Protein AF-A0A0S8D3C1-F1 (afdb_monomer_lite)

Foldseek 3Di:
DDDPPPDVADDAFEAQCPDPGQELCQLVRTPNSGHDAEAGEHEAALNYQEAHEYEAEHEYCYYYYDPNHNYHYHYDPNYHYHHQDAWEFQCQDPDQELPQLRRTVVSDRDAAQHHYEYADDQRAHADPDPHAHQEYEYDLRHAYEHHYPEAYHHAEEYYFQAHEYECVQHEYEYLEEYAQHQHGEYEQAQYEYEYQEEYAYNHYYNAHQYAYEHEHAQYEYYAEDEHQHYEYEAAAAGEYEYEFPYEYEHAAEYYDYYDVVRAYEYYYPDPLGAYEYEYNHYYHAERHEYDRYEDPYPAAHEYCNYHDPDNYYRHHNVPPPPPPPPDDDDDDDDDPPDDDDDDDDDDDDDD

pLDDT: mean 88.12, std 19.08, range [26.83, 98.94]

Radius of gyration: 26.43 Å; chains: 1; bounding box: 79×55×72 Å

Secondary structure (DSSP, 8-state):
-PPP--------EEB---SSSSBTT-GGGBTTSS---TTPEEEESTT----EEE-S-EEESEEEE-TT--S-EEE-TT--EEE---EEE---SSS-BTT-GGGBGGG----TT-EEEE-S----EEE------SEEEE-TT--SEEEE-S-EEESS-EEESSSEEE-TT--EEESS-EEE-TT-EEE-TT-EEEESS-EEESSEEE-TT-EEEE-SSSEEEES-EEEEEEEEE-SSSEEEEE-TT-EEEEEEEEEEE-BTTB-EEEEESSTTPPEEEEE-SEEEEESEEE-SEEE-SSS-EE-TT-EE-SS-BSEE-S---------S---------S-------------

Structure (mmCIF, N/CA/C/O backbone):
data_AF-A0A0S8D3C1-F1
#
_entry.id   AF-A0A0S8D3C1-F1
#
loop_
_atom_site.group_PDB
_atom_site.id
_atom_site.type_symbol
_atom_site.label_atom_id
_atom_site.label_alt_id
_atom_site.label_comp_id
_atom_site.label_asym_id
_atom_site.label_entity_id
_atom_site.label_seq_id
_atom_site.pdbx_PDB_ins_code
_atom_site.Cartn_x
_atom_site.Cartn_y
_atom_site.Cartn_z
_atom_site.occupancy
_atom_site.B_iso_or_equiv
_atom_site.auth_seq_id
_atom_site.auth_comp_id
_atom_site.auth_asym_id
_atom_site.auth_atom_id
_atom_site.pdbx_PDB_model_num
ATOM 1 N N . MET A 1 1 ? -20.738 4.540 -18.877 1.00 32.62 1 MET A N 1
ATOM 2 C CA . MET A 1 1 ? -19.699 5.532 -19.213 1.00 32.62 1 MET A CA 1
ATOM 3 C C . MET A 1 1 ? -18.626 5.368 -18.156 1.00 32.62 1 MET A C 1
ATOM 5 O O . MET A 1 1 ? -18.903 5.647 -16.999 1.00 32.62 1 MET A O 1
ATOM 9 N N . ALA A 1 2 ? -17.515 4.717 -18.499 1.00 26.83 2 ALA A N 1
ATOM 10 C CA . ALA A 1 2 ? -16.462 4.422 -17.535 1.00 26.83 2 ALA A CA 1
ATOM 11 C C . ALA A 1 2 ? -15.808 5.743 -17.118 1.00 26.83 2 ALA A C 1
ATOM 13 O O . ALA A 1 2 ? -15.301 6.473 -17.968 1.00 26.83 2 ALA A O 1
ATOM 14 N N . LEU A 1 3 ? -15.894 6.070 -15.831 1.00 27.69 3 LEU A N 1
ATOM 15 C CA . LEU A 1 3 ? -15.091 7.134 -15.241 1.00 27.69 3 LEU A CA 1
ATOM 16 C C . LEU A 1 3 ? -13.613 6.744 -15.389 1.00 27.69 3 LEU A C 1
ATOM 18 O O . LEU A 1 3 ? -13.290 5.564 -15.217 1.00 27.69 3 LEU A O 1
ATOM 22 N N . PRO A 1 4 ? -12.719 7.686 -15.727 1.00 34.81 4 PRO A N 1
ATOM 23 C CA . PRO A 1 4 ? -11.301 7.392 -15.778 1.00 34.81 4 PRO A CA 1
ATOM 24 C C . PRO A 1 4 ? -10.838 6.947 -14.390 1.00 34.81 4 PRO A C 1
ATOM 26 O O . PRO A 1 4 ? -11.253 7.488 -13.364 1.00 34.81 4 PRO A O 1
ATOM 29 N N . LEU A 1 5 ? -10.006 5.911 -14.390 1.00 32.00 5 LEU A N 1
ATOM 30 C CA . LEU A 1 5 ? -9.318 5.366 -13.234 1.00 32.00 5 LEU A CA 1
ATOM 31 C C . LEU A 1 5 ? -8.531 6.501 -12.560 1.00 32.00 5 LEU A C 1
ATOM 33 O O . LEU A 1 5 ? -7.453 6.867 -13.024 1.00 32.00 5 LEU A O 1
ATOM 37 N N . PHE A 1 6 ? -9.072 7.082 -11.490 1.00 33.59 6 PHE A N 1
ATOM 38 C CA . PHE A 1 6 ? -8.302 7.967 -10.627 1.00 33.59 6 PHE A CA 1
ATOM 39 C C . PHE A 1 6 ? -7.281 7.099 -9.897 1.00 33.59 6 PHE A C 1
ATOM 41 O O . PHE A 1 6 ? -7.563 6.511 -8.856 1.00 33.59 6 PHE A O 1
ATOM 48 N N . MET A 1 7 ? -6.087 6.987 -10.480 1.00 38.06 7 MET A N 1
ATOM 49 C CA . MET A 1 7 ? -4.902 6.747 -9.677 1.00 38.06 7 MET A CA 1
ATOM 50 C C . MET A 1 7 ? -4.854 7.885 -8.658 1.00 38.06 7 MET A C 1
ATOM 52 O O . MET A 1 7 ? -4.939 9.052 -9.037 1.00 38.06 7 MET A O 1
ATOM 56 N N . CYS A 1 8 ? -4.756 7.564 -7.371 1.00 40.38 8 CYS A N 1
ATOM 57 C CA . CYS A 1 8 ? -4.372 8.552 -6.372 1.00 40.38 8 CYS A CA 1
ATOM 58 C C . CYS A 1 8 ? -2.893 8.889 -6.619 1.00 40.38 8 CYS A C 1
ATOM 60 O O . CYS A 1 8 ? -1.989 8.359 -5.977 1.00 40.38 8 CYS A O 1
ATOM 62 N N . THR A 1 9 ? -2.637 9.679 -7.660 1.00 42.94 9 THR A N 1
ATOM 63 C CA . THR A 1 9 ? -1.365 10.351 -7.884 1.00 42.94 9 THR A CA 1
ATOM 64 C C . THR A 1 9 ? -1.348 11.560 -6.967 1.00 42.94 9 THR A C 1
ATOM 66 O O . THR A 1 9 ? -2.341 12.288 -6.894 1.00 42.94 9 THR A O 1
ATOM 69 N N . ALA A 1 10 ? -0.227 11.796 -6.287 1.00 55.28 10 ALA A N 1
ATOM 70 C CA . ALA A 1 10 ? 0.052 13.105 -5.711 1.00 55.28 10 ALA A CA 1
ATOM 71 C C . ALA A 1 10 ? -0.303 14.204 -6.734 1.00 55.28 10 ALA A C 1
ATOM 73 O O . ALA A 1 10 ? -0.136 14.004 -7.941 1.00 55.28 10 ALA A O 1
ATOM 74 N N . ILE A 1 11 ? -0.851 15.327 -6.261 1.00 70.44 11 ILE A N 1
ATOM 75 C CA . ILE A 1 11 ? -1.248 16.445 -7.127 1.00 70.44 11 ILE A CA 1
ATOM 76 C C . ILE A 1 11 ? -0.028 16.841 -7.976 1.00 70.44 11 ILE A C 1
ATOM 78 O O . ILE A 1 11 ? 1.015 17.137 -7.388 1.00 70.44 11 ILE A O 1
ATOM 82 N N . PRO A 1 12 ? -0.119 16.840 -9.321 1.00 82.94 12 PRO A N 1
ATOM 83 C CA . PRO A 1 12 ? 1.008 17.196 -10.171 1.00 82.94 12 PRO A CA 1
ATOM 84 C C . PRO A 1 12 ? 1.562 18.579 -9.832 1.00 82.94 12 PRO A C 1
ATOM 86 O O . PRO A 1 12 ? 0.800 19.536 -9.646 1.00 82.94 12 PRO A O 1
ATOM 89 N N . ALA A 1 13 ? 2.887 18.711 -9.820 1.00 91.38 13 ALA A N 1
ATOM 90 C CA . ALA A 1 13 ? 3.531 20.012 -9.751 1.00 91.38 13 ALA A CA 1
ATOM 91 C C . ALA A 1 13 ? 3.178 20.784 -11.030 1.00 91.38 13 ALA A C 1
ATOM 93 O O . ALA A 1 13 ? 3.647 20.463 -12.121 1.00 91.38 13 ALA A O 1
ATOM 94 N N . THR A 1 14 ? 2.278 21.759 -10.898 1.00 96.00 14 THR A N 1
ATOM 95 C CA . THR A 1 14 ? 1.698 22.476 -12.039 1.00 96.00 14 THR A CA 1
ATOM 96 C C . THR A 1 14 ? 2.404 23.810 -12.232 1.00 96.00 14 THR A C 1
ATOM 98 O O . THR A 1 14 ? 2.498 24.604 -11.291 1.00 96.00 14 THR A O 1
ATOM 101 N N . TRP A 1 15 ? 2.913 24.049 -13.439 1.00 97.44 15 TRP A N 1
ATOM 102 C CA . TRP A 1 15 ? 3.639 25.270 -13.779 1.00 97.44 15 TRP A CA 1
ATOM 103 C C . TRP A 1 15 ? 2.700 26.473 -13.899 1.00 97.44 15 TRP A C 1
ATOM 105 O O . TRP A 1 15 ? 1.699 26.432 -14.615 1.00 97.44 15 TRP A O 1
ATOM 115 N N . THR A 1 16 ? 3.058 27.574 -13.240 1.00 96.12 16 THR A N 1
ATOM 116 C CA . THR A 1 16 ? 2.377 28.870 -13.368 1.00 96.12 16 THR A CA 1
ATOM 117 C C . THR A 1 16 ? 3.278 29.934 -13.995 1.00 96.12 16 THR A C 1
ATOM 119 O O . THR A 1 16 ? 2.787 30.827 -14.690 1.00 96.12 16 THR A O 1
ATOM 122 N N . GLY A 1 17 ? 4.593 29.883 -13.746 1.00 94.69 17 GLY A N 1
ATOM 123 C CA . GLY A 1 17 ? 5.533 30.943 -14.135 1.00 94.69 17 GLY A CA 1
ATOM 124 C C . GLY A 1 17 ? 5.182 32.314 -13.533 1.00 94.69 17 GLY A C 1
ATOM 125 O O . GLY A 1 17 ? 5.453 33.358 -14.129 1.00 94.69 17 GLY A O 1
ATOM 126 N N . THR A 1 18 ? 4.454 32.357 -12.412 1.00 94.94 18 THR A N 1
ATOM 127 C CA . THR A 1 18 ? 4.003 33.613 -11.775 1.00 94.94 18 THR A CA 1
ATOM 128 C C . THR A 1 18 ? 5.040 34.247 -10.855 1.00 94.94 18 THR A C 1
ATOM 130 O O . THR A 1 18 ? 4.829 35.371 -10.402 1.00 94.94 18 THR A O 1
ATOM 133 N N . GLY A 1 19 ? 6.125 33.537 -10.563 1.00 92.81 19 GLY A N 1
ATOM 134 C CA . GLY A 1 19 ? 7.231 34.008 -9.749 1.00 92.81 19 GLY A CA 1
ATOM 135 C C . GLY A 1 19 ? 8.117 35.040 -10.461 1.00 92.81 19 GLY A C 1
ATOM 136 O O . GLY A 1 19 ? 7.770 35.563 -11.524 1.00 92.81 19 GLY A O 1
ATOM 137 N N . PRO A 1 20 ? 9.249 35.403 -9.833 1.00 95.38 20 PRO A N 1
ATOM 138 C CA . PRO A 1 20 ? 10.099 36.518 -10.259 1.00 95.38 20 PRO A CA 1
ATOM 139 C C . PRO A 1 20 ? 10.898 36.250 -11.542 1.00 95.38 20 PRO A C 1
ATOM 141 O O . PRO A 1 20 ? 11.475 37.177 -12.108 1.00 95.38 20 PRO A O 1
ATOM 144 N N . ASP A 1 21 ? 10.955 35.001 -11.988 1.00 96.38 21 ASP A N 1
ATOM 145 C CA . ASP A 1 21 ? 11.738 34.541 -13.126 1.00 96.38 21 ASP A CA 1
ATOM 146 C C . ASP A 1 21 ? 10.980 33.431 -13.870 1.00 96.38 21 ASP A C 1
ATOM 148 O O . ASP A 1 21 ? 9.847 33.098 -13.532 1.00 96.38 21 ASP A O 1
ATOM 152 N N . MET A 1 22 ? 11.612 32.861 -14.895 1.00 96.94 22 MET A N 1
ATOM 153 C CA . MET A 1 22 ? 11.078 31.717 -15.639 1.00 96.94 22 MET A CA 1
ATOM 154 C C . MET A 1 22 ? 11.824 30.420 -15.295 1.00 96.94 22 MET A C 1
ATOM 156 O O . MET A 1 22 ? 11.885 29.521 -16.127 1.00 96.94 22 MET A O 1
ATOM 160 N N . LEU A 1 23 ? 12.442 30.316 -14.113 1.00 97.38 23 LEU A N 1
ATOM 161 C CA . LEU A 1 23 ? 13.246 29.156 -13.721 1.00 97.38 23 LEU A CA 1
ATOM 162 C C . LEU A 1 23 ? 12.381 28.066 -13.085 1.00 97.38 23 LEU A C 1
ATOM 164 O O . LEU A 1 23 ? 11.567 28.336 -12.198 1.00 97.38 23 LEU A O 1
ATOM 168 N N . ALA A 1 24 ? 12.587 26.816 -13.500 1.00 96.25 24 ALA A N 1
ATOM 169 C CA . ALA A 1 24 ? 11.929 25.662 -12.891 1.00 96.25 24 ALA A CA 1
ATOM 170 C C . ALA A 1 24 ? 12.358 25.463 -11.424 1.00 96.25 24 ALA A C 1
ATOM 172 O O . ALA A 1 24 ? 11.561 24.987 -10.614 1.00 96.25 24 ALA A O 1
ATOM 173 N N . SER A 1 25 ? 13.581 25.861 -11.063 1.00 96.06 25 SER A N 1
ATOM 174 C CA . SER A 1 25 ? 14.115 25.812 -9.695 1.00 96.06 25 SER A CA 1
ATOM 175 C C . SER A 1 25 ? 13.520 26.861 -8.738 1.00 96.06 25 SER A C 1
ATOM 177 O O . SER A 1 25 ? 13.790 26.830 -7.535 1.00 96.06 25 SER A O 1
ATOM 179 N N . THR A 1 26 ? 12.673 27.771 -9.227 1.00 97.06 26 THR A N 1
ATOM 180 C CA . THR A 1 26 ? 12.023 28.791 -8.398 1.00 97.06 26 THR A CA 1
ATOM 181 C C . THR A 1 26 ? 10.648 28.310 -7.935 1.00 97.06 26 THR A C 1
ATOM 183 O O . THR A 1 26 ? 9.691 28.234 -8.702 1.00 97.06 26 THR A O 1
ATOM 186 N N . ALA A 1 27 ? 10.523 28.019 -6.638 1.00 95.69 27 ALA A N 1
ATOM 187 C CA . ALA A 1 27 ? 9.323 27.430 -6.035 1.00 95.69 27 ALA A CA 1
ATOM 188 C C . ALA A 1 27 ? 8.023 28.227 -6.285 1.00 95.69 27 ALA A C 1
ATOM 190 O O . ALA A 1 27 ? 6.960 27.634 -6.441 1.00 95.69 27 ALA A O 1
ATOM 191 N N . SER A 1 28 ? 8.093 29.560 -6.374 1.00 96.38 28 SER A N 1
ATOM 192 C CA . SER A 1 28 ? 6.931 30.431 -6.628 1.00 96.38 28 SER A CA 1
ATOM 193 C C . SER A 1 28 ? 6.427 30.425 -8.078 1.00 96.38 28 SER A C 1
ATOM 195 O O . SER A 1 28 ? 5.402 31.046 -8.372 1.00 96.38 28 SER A O 1
ATOM 197 N N . ASN A 1 29 ? 7.111 29.716 -8.981 1.00 97.06 29 ASN A N 1
ATOM 198 C CA . ASN A 1 29 ? 6.630 29.442 -10.335 1.00 97.06 29 ASN A CA 1
ATOM 199 C C . ASN A 1 29 ? 5.725 28.204 -10.424 1.00 97.06 29 ASN A C 1
ATOM 201 O O . ASN A 1 29 ? 5.284 27.853 -11.520 1.00 97.06 29 ASN A O 1
ATOM 205 N N . TRP A 1 30 ? 5.444 27.552 -9.296 1.00 96.12 30 TRP A N 1
ATOM 206 C CA . TRP A 1 30 ? 4.633 26.343 -9.212 1.00 96.12 30 TRP A CA 1
ATOM 207 C C . TRP A 1 30 ? 3.398 26.583 -8.346 1.00 96.12 30 TRP A C 1
ATOM 209 O O . TRP A 1 30 ? 3.477 27.260 -7.322 1.00 96.12 30 TRP A O 1
ATOM 219 N N . VAL A 1 31 ? 2.259 25.982 -8.714 1.00 93.81 31 VAL A N 1
ATOM 220 C CA . VAL A 1 31 ? 0.993 26.095 -7.954 1.00 93.81 31 VAL A CA 1
ATOM 221 C C . VAL A 1 31 ? 1.177 25.688 -6.490 1.00 93.81 31 VAL A C 1
ATOM 223 O O . VAL A 1 31 ? 0.616 26.303 -5.586 1.00 93.81 31 VAL A O 1
ATOM 226 N N . THR A 1 32 ? 1.980 24.654 -6.250 1.00 85.31 32 THR A N 1
ATOM 227 C CA . THR A 1 32 ? 2.251 24.101 -4.920 1.00 85.31 32 THR A CA 1
ATOM 228 C C . THR A 1 32 ? 3.202 24.961 -4.092 1.00 85.31 32 THR A C 1
ATOM 230 O O . THR A 1 32 ? 3.429 24.632 -2.930 1.00 85.31 32 THR A O 1
ATOM 233 N N . MET A 1 33 ? 3.765 26.040 -4.651 1.00 89.94 33 MET A N 1
ATOM 234 C CA . MET A 1 33 ? 4.822 26.847 -4.032 1.00 89.94 33 MET A CA 1
ATOM 235 C C . MET A 1 33 ? 6.064 26.024 -3.649 1.00 89.94 33 MET A C 1
ATOM 237 O O . MET A 1 33 ? 6.769 26.362 -2.699 1.00 89.94 33 MET A O 1
ATOM 241 N N . HIS A 1 34 ? 6.322 24.937 -4.380 1.00 87.88 34 HIS A N 1
ATOM 242 C CA . HIS A 1 34 ? 7.464 24.040 -4.215 1.00 87.88 34 HIS A CA 1
ATOM 243 C C . HIS A 1 34 ? 7.972 23.606 -5.593 1.00 87.88 34 HIS A C 1
ATOM 245 O O . HIS A 1 34 ? 7.185 23.428 -6.521 1.00 87.88 34 HIS A O 1
ATOM 251 N N . THR A 1 35 ? 9.285 23.429 -5.727 1.00 92.44 35 THR A N 1
ATOM 252 C CA . THR A 1 35 ? 9.905 22.904 -6.951 1.00 92.44 35 THR A CA 1
ATOM 253 C C . THR A 1 35 ? 9.664 21.398 -7.089 1.00 92.44 35 THR A C 1
ATOM 255 O O . THR A 1 35 ? 9.715 20.710 -6.066 1.00 92.44 35 THR A O 1
ATOM 258 N N . PRO A 1 36 ? 9.487 20.863 -8.311 1.00 91.38 36 PRO A N 1
ATOM 259 C CA . PRO A 1 36 ? 9.401 19.424 -8.540 1.00 91.38 36 PRO A CA 1
ATOM 260 C C . PRO A 1 36 ? 10.649 18.683 -8.045 1.00 91.38 36 PRO A C 1
ATOM 262 O O . PRO A 1 36 ? 11.772 19.129 -8.284 1.00 91.38 36 PRO A O 1
ATOM 265 N N . GLY A 1 37 ? 10.448 17.549 -7.382 1.00 85.81 37 GLY A N 1
ATOM 266 C CA . GLY A 1 37 ? 11.482 16.619 -6.941 1.00 85.81 37 GLY A CA 1
ATOM 267 C C . GLY A 1 37 ? 11.465 15.289 -7.698 1.00 85.81 37 GLY A C 1
ATOM 268 O O . GLY A 1 37 ? 10.657 15.051 -8.599 1.00 85.81 37 GLY A O 1
ATOM 269 N N . ASP A 1 38 ? 12.387 14.400 -7.330 1.00 77.38 38 ASP A N 1
ATOM 270 C CA . ASP A 1 38 ? 12.459 13.058 -7.908 1.00 77.38 38 ASP A CA 1
ATOM 271 C C . ASP A 1 38 ? 11.175 12.262 -7.634 1.00 77.38 38 ASP A C 1
ATOM 273 O O . ASP A 1 38 ? 10.705 12.180 -6.501 1.00 77.38 38 ASP A O 1
ATOM 277 N N . GLY A 1 39 ? 10.634 11.627 -8.673 1.00 69.62 39 GLY A N 1
ATOM 278 C CA . GLY A 1 39 ? 9.374 10.888 -8.618 1.00 69.62 39 GLY A CA 1
ATOM 279 C C . GLY A 1 39 ? 8.126 11.762 -8.784 1.00 69.62 39 GLY A C 1
ATOM 280 O O . GLY A 1 39 ? 7.019 11.224 -8.864 1.00 69.62 39 GLY A O 1
ATOM 281 N N . ASP A 1 40 ? 8.257 13.082 -8.914 1.00 81.69 40 ASP A N 1
ATOM 282 C CA . ASP A 1 40 ? 7.089 13.927 -9.151 1.00 81.69 40 ASP A CA 1
ATOM 283 C C . ASP A 1 40 ? 6.533 13.750 -10.567 1.00 81.69 40 ASP A C 1
ATOM 285 O O . ASP A 1 40 ? 7.225 13.375 -11.521 1.00 81.69 40 ASP A O 1
ATOM 289 N N . THR A 1 41 ? 5.237 14.027 -10.698 1.00 84.75 41 THR A N 1
ATOM 290 C CA . THR A 1 41 ? 4.612 14.304 -11.992 1.00 84.75 41 THR A CA 1
ATOM 291 C C . THR A 1 41 ? 4.547 15.809 -12.170 1.00 84.75 41 THR A C 1
ATOM 293 O O . THR A 1 41 ? 4.011 16.513 -11.315 1.00 84.75 41 THR A O 1
ATOM 296 N N . VAL A 1 42 ? 5.067 16.300 -13.287 1.00 92.25 42 VAL A N 1
ATOM 297 C CA . VAL A 1 42 ? 5.021 17.718 -13.650 1.00 92.25 42 VAL A CA 1
ATOM 298 C C . VAL A 1 42 ? 3.945 17.936 -14.702 1.00 92.25 42 VAL A C 1
ATOM 300 O O . VAL A 1 42 ? 3.850 17.158 -15.651 1.00 92.25 42 VAL A O 1
ATOM 303 N N . LEU A 1 43 ? 3.153 18.998 -14.547 1.00 94.06 43 LEU A N 1
ATOM 304 C CA . LEU A 1 43 ? 2.078 19.365 -15.463 1.00 94.06 43 LEU A CA 1
ATOM 305 C C . LEU A 1 43 ? 2.262 20.786 -16.009 1.00 94.06 43 LEU A C 1
ATOM 307 O O . LEU A 1 43 ? 2.351 21.759 -15.259 1.00 94.06 43 LEU A O 1
ATOM 311 N N . PHE A 1 44 ? 2.225 20.895 -17.332 1.00 96.25 44 PHE A N 1
ATOM 312 C CA . PHE A 1 44 ? 2.087 22.136 -18.081 1.00 96.25 44 PHE A CA 1
ATOM 313 C C . PHE A 1 44 ? 0.739 22.118 -18.815 1.00 96.25 44 PHE A C 1
ATOM 315 O O . PHE A 1 44 ? 0.514 21.280 -19.695 1.00 96.25 44 PHE A O 1
ATOM 322 N N . ASN A 1 45 ? -0.177 23.011 -18.436 1.00 95.56 45 ASN A N 1
ATOM 323 C CA . ASN A 1 45 ? -1.531 23.090 -18.997 1.00 95.56 45 ASN A CA 1
ATOM 324 C C . ASN A 1 45 ? -2.028 24.533 -19.176 1.00 95.56 45 ASN A C 1
ATOM 326 O O . ASN A 1 45 ? -1.218 25.459 -19.139 1.00 95.56 45 ASN A O 1
ATOM 330 N N . GLU A 1 46 ? -3.345 24.741 -19.331 1.00 95.31 46 GLU A N 1
ATOM 331 C CA . GLU A 1 46 ? -3.937 26.076 -19.511 1.00 95.31 46 GLU A CA 1
ATOM 332 C C . GLU A 1 46 ? -3.677 27.056 -18.352 1.00 95.31 46 GLU A C 1
ATOM 334 O O . GLU A 1 46 ? -3.931 28.253 -18.488 1.00 95.31 46 GLU A O 1
ATOM 339 N N . THR A 1 47 ? -3.157 26.576 -17.215 1.00 93.56 47 THR A N 1
ATOM 340 C CA . THR A 1 47 ? -2.814 27.408 -16.052 1.00 93.56 47 THR A CA 1
ATOM 341 C C . THR A 1 47 ? -1.795 28.495 -16.403 1.00 93.56 47 THR A C 1
ATOM 343 O O . THR A 1 47 ? -1.794 29.558 -15.778 1.00 93.56 47 THR A O 1
ATOM 346 N N . SER A 1 48 ? -0.928 28.270 -17.396 1.00 93.44 48 SER A N 1
ATOM 347 C CA . SER A 1 48 ? 0.042 29.272 -17.839 1.00 93.44 48 SER A CA 1
ATOM 348 C C . SER A 1 48 ? 0.406 29.129 -19.309 1.00 93.44 48 SER A C 1
ATOM 350 O O . SER A 1 48 ? 0.517 28.029 -19.827 1.00 93.44 48 SER A O 1
ATOM 352 N N . GLY A 1 49 ? 0.662 30.256 -19.972 1.00 93.56 49 GLY A N 1
ATOM 353 C CA . GLY A 1 49 ? 1.269 30.302 -21.307 1.00 93.56 49 GLY A CA 1
ATOM 354 C C . GLY A 1 49 ? 2.720 30.786 -21.297 1.00 93.56 49 GLY A C 1
ATOM 355 O O . GLY A 1 49 ? 3.252 31.113 -22.354 1.00 93.56 49 GLY A O 1
ATOM 356 N N . LYS A 1 50 ? 3.332 30.928 -20.114 1.00 97.31 50 LYS A N 1
ATOM 357 C CA . LYS A 1 50 ? 4.685 31.476 -19.957 1.00 97.31 50 LYS A CA 1
ATOM 358 C C . LYS A 1 50 ? 5.743 30.405 -20.163 1.00 97.31 50 LYS A C 1
ATOM 360 O O . LYS A 1 50 ? 5.599 29.308 -19.634 1.00 97.31 50 LYS A O 1
ATOM 365 N N . ASP A 1 51 ? 6.826 30.778 -20.838 1.00 97.88 51 ASP A N 1
ATOM 366 C CA . ASP A 1 51 ? 7.997 29.922 -21.022 1.00 97.88 51 ASP A CA 1
ATOM 367 C C . ASP A 1 51 ? 8.573 29.444 -19.684 1.00 97.88 51 ASP A C 1
ATOM 369 O O . ASP A 1 51 ? 8.533 30.151 -18.677 1.00 97.88 51 ASP A O 1
ATOM 373 N N . CYS A 1 52 ? 9.146 28.246 -19.698 1.00 97.56 52 CYS A N 1
ATOM 374 C CA . CYS A 1 52 ? 9.843 27.642 -18.575 1.00 97.56 52 CYS A CA 1
ATOM 375 C C . CYS A 1 52 ? 11.273 27.309 -18.998 1.00 97.56 52 CYS A C 1
ATOM 377 O O . CYS A 1 52 ? 11.492 26.616 -19.993 1.00 97.56 52 CYS A O 1
ATOM 379 N N . MET A 1 53 ? 12.253 27.782 -18.235 1.00 96.94 53 MET A N 1
ATOM 380 C CA . MET A 1 53 ? 13.642 27.365 -18.338 1.00 96.94 53 MET A CA 1
ATOM 381 C C . MET A 1 53 ? 13.923 26.323 -17.257 1.00 96.94 53 MET A C 1
ATOM 383 O O . MET A 1 53 ? 14.006 26.634 -16.070 1.00 96.94 53 MET A O 1
ATOM 387 N N . TRP A 1 54 ? 14.066 25.073 -17.686 1.00 96.88 54 TRP A N 1
ATOM 388 C CA . TRP A 1 54 ? 14.394 23.958 -16.817 1.00 96.88 54 TRP A CA 1
ATOM 389 C C . TRP A 1 54 ? 15.886 23.972 -16.481 1.00 96.88 54 TRP A C 1
ATOM 391 O O . TRP A 1 54 ? 16.721 23.712 -17.345 1.00 96.88 54 TRP A O 1
ATOM 401 N N . ASP A 1 55 ? 16.237 24.292 -15.238 1.00 96.50 55 ASP A N 1
ATOM 402 C CA . ASP A 1 55 ? 17.594 24.687 -14.843 1.00 96.50 55 ASP A CA 1
ATOM 403 C C . ASP A 1 55 ? 18.240 23.807 -13.760 1.00 96.50 55 ASP A C 1
ATOM 405 O O . ASP A 1 55 ? 19.372 24.067 -13.355 1.00 96.50 55 ASP A O 1
ATOM 409 N N . PHE A 1 56 ? 17.581 22.724 -13.345 1.00 93.69 56 PHE A N 1
ATOM 410 C CA . PHE A 1 56 ? 18.110 21.777 -12.362 1.00 93.69 56 PHE A CA 1
ATOM 411 C C . PHE A 1 56 ? 17.908 20.318 -12.788 1.00 93.69 56 PHE A C 1
ATOM 413 O O . PHE A 1 56 ? 17.139 20.013 -13.700 1.00 93.69 56 PHE A O 1
ATOM 420 N N . THR A 1 57 ? 18.633 19.399 -12.153 1.00 91.19 57 THR A N 1
ATOM 421 C CA . THR A 1 57 ? 18.520 17.964 -12.443 1.00 91.19 57 THR A CA 1
ATOM 422 C C . THR A 1 57 ? 17.410 17.330 -11.620 1.00 91.19 57 THR A C 1
ATOM 424 O O . THR A 1 57 ? 17.406 17.470 -10.399 1.00 91.19 57 THR A O 1
ATOM 427 N N . VAL A 1 58 ? 16.511 16.605 -12.286 1.00 85.88 58 VAL A N 1
ATOM 428 C CA . VAL A 1 58 ? 15.454 15.824 -11.637 1.00 85.88 58 VAL A CA 1
ATOM 429 C C . VAL A 1 58 ? 15.156 14.547 -12.422 1.00 85.88 58 VAL A C 1
ATOM 431 O O . VAL A 1 58 ? 15.296 14.497 -13.649 1.00 85.88 58 VAL A O 1
ATOM 434 N N . SER A 1 59 ? 14.680 13.528 -11.716 1.00 82.62 59 SER A N 1
ATOM 435 C CA . SER A 1 59 ? 14.147 12.291 -12.272 1.00 82.62 59 SER A CA 1
ATOM 436 C C . SER A 1 59 ? 12.632 12.222 -12.052 1.00 82.62 59 SER A C 1
ATOM 438 O O . SER A 1 59 ? 12.178 11.805 -10.990 1.00 82.62 59 SER A O 1
ATOM 440 N N . LEU A 1 60 ? 11.834 12.637 -13.039 1.00 82.44 60 LEU A N 1
ATOM 441 C CA . LEU A 1 60 ? 10.370 12.674 -12.942 1.00 82.44 60 LEU A CA 1
ATOM 442 C C . LEU A 1 60 ? 9.741 11.302 -13.195 1.00 82.44 60 LEU A C 1
ATOM 444 O O . LEU A 1 60 ? 10.213 10.534 -14.034 1.00 82.44 60 LEU A O 1
ATOM 448 N N . ASN A 1 61 ? 8.605 11.041 -12.548 1.00 73.75 61 ASN A N 1
ATOM 449 C CA . ASN A 1 61 ? 7.734 9.927 -12.930 1.00 73.75 61 ASN A CA 1
ATOM 450 C C . ASN A 1 61 ? 7.017 10.213 -14.257 1.00 73.75 61 ASN A C 1
ATOM 452 O O . ASN A 1 61 ? 6.840 9.308 -15.068 1.00 73.75 61 ASN A O 1
ATOM 456 N N . ALA A 1 62 ? 6.614 11.464 -14.489 1.00 77.81 62 ALA A N 1
ATOM 457 C CA . ALA A 1 62 ? 6.025 11.893 -15.751 1.00 77.81 62 ALA A CA 1
ATOM 458 C C . ALA A 1 62 ? 6.180 13.405 -15.959 1.00 77.81 62 ALA A C 1
ATOM 460 O O . ALA A 1 62 ? 6.133 14.190 -15.013 1.00 77.81 62 ALA A O 1
ATOM 461 N N . LEU A 1 63 ? 6.305 13.806 -17.223 1.00 89.94 63 LEU A N 1
ATOM 462 C CA . LEU A 1 63 ? 6.191 15.187 -17.681 1.00 89.94 63 LEU A CA 1
ATOM 463 C C . LEU A 1 63 ? 4.984 15.266 -18.615 1.00 89.94 63 LEU A C 1
ATOM 465 O O . LEU A 1 63 ? 5.009 14.702 -19.707 1.00 89.94 63 LEU A O 1
ATOM 469 N N . MET A 1 64 ? 3.923 15.934 -18.177 1.00 87.94 64 MET A N 1
ATOM 470 C CA . MET A 1 64 ? 2.690 16.099 -18.939 1.00 87.94 64 MET A CA 1
ATOM 471 C C . MET A 1 64 ? 2.621 17.515 -19.505 1.00 87.94 64 MET A C 1
ATOM 473 O O . MET A 1 64 ? 2.691 18.489 -18.757 1.00 87.94 64 MET A O 1
ATOM 477 N N . VAL A 1 65 ? 2.452 17.628 -20.821 1.00 93.12 65 VAL A N 1
ATOM 478 C CA . VAL A 1 65 ? 2.246 18.903 -21.519 1.00 93.12 65 VAL A CA 1
ATOM 479 C C . VAL A 1 65 ? 0.966 18.780 -22.334 1.00 93.12 65 VAL A C 1
ATOM 481 O O . VAL A 1 65 ? 0.895 17.973 -23.260 1.00 93.12 65 VAL A O 1
ATOM 484 N N . THR A 1 66 ? -0.070 19.522 -21.949 1.00 93.19 66 THR A N 1
ATOM 485 C CA . THR A 1 66 ? -1.362 19.511 -22.656 1.00 93.19 66 THR A CA 1
ATOM 486 C C . THR A 1 66 ? -1.310 20.401 -23.901 1.00 93.19 66 THR A C 1
ATOM 488 O O . THR A 1 66 ? -0.445 21.270 -24.007 1.00 93.19 66 THR A O 1
ATOM 491 N N . SER A 1 67 ? -2.251 20.221 -24.829 1.00 90.38 67 SER A N 1
ATOM 492 C CA . SER A 1 67 ? -2.369 21.044 -26.045 1.00 90.38 67 SER A CA 1
ATOM 493 C C . SER A 1 67 ? -2.618 22.532 -25.778 1.00 90.38 67 SER A C 1
ATOM 495 O O . SER A 1 67 ? -2.391 23.369 -26.648 1.00 90.38 67 SER A O 1
ATOM 497 N N . GLU A 1 68 ? -3.101 22.851 -24.586 1.00 95.12 68 GLU A N 1
ATOM 498 C CA . GLU A 1 68 ? -3.499 24.173 -24.134 1.00 95.12 68 GLU A CA 1
ATOM 499 C C . GLU A 1 68 ? -2.317 24.982 -23.583 1.00 95.12 68 GLU A C 1
ATOM 501 O O . GLU A 1 68 ? -2.420 26.199 -23.430 1.00 95.12 68 GLU A O 1
ATOM 506 N N . TYR A 1 69 ? -1.180 24.334 -23.311 1.00 96.56 69 TYR A N 1
ATOM 507 C CA . TYR A 1 69 ? 0.037 25.021 -22.898 1.00 96.56 69 TYR A CA 1
ATOM 508 C C . TYR A 1 69 ? 0.724 25.669 -24.108 1.00 96.56 69 TYR A C 1
ATOM 510 O O . TYR A 1 69 ? 1.203 24.983 -25.009 1.00 96.56 69 TYR A O 1
ATOM 518 N N . SER A 1 70 ? 0.787 27.002 -24.124 1.00 94.31 70 SER A N 1
ATOM 519 C CA . SER A 1 70 ? 1.340 27.776 -25.247 1.00 94.31 70 SER A CA 1
ATOM 520 C C . SER A 1 70 ? 2.796 28.221 -25.063 1.00 94.31 70 SER A C 1
ATOM 522 O O . SER A 1 70 ? 3.345 28.857 -25.962 1.00 94.31 70 SER A O 1
ATOM 524 N N . GLY A 1 71 ? 3.391 27.965 -23.895 1.00 95.94 71 GLY A N 1
ATOM 525 C CA . GLY A 1 71 ? 4.771 28.341 -23.588 1.00 95.94 71 GLY A CA 1
ATOM 526 C C . GLY A 1 71 ? 5.793 27.345 -24.140 1.00 95.94 71 GLY A C 1
ATOM 527 O O . GLY A 1 71 ? 5.467 26.228 -24.540 1.00 95.94 71 GLY A O 1
ATOM 528 N N . THR A 1 72 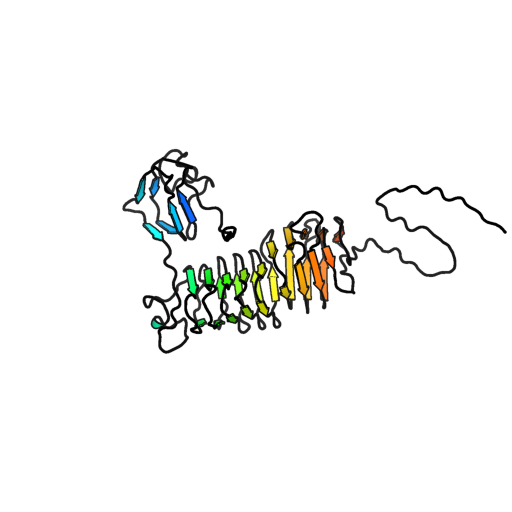? 7.065 27.728 -24.116 1.00 96.25 72 THR A N 1
ATOM 529 C CA . THR A 1 72 ? 8.192 26.857 -24.471 1.00 96.25 72 THR A CA 1
ATOM 530 C C . THR A 1 72 ? 8.865 26.324 -23.212 1.00 96.25 72 THR A C 1
ATOM 532 O O . THR A 1 72 ? 9.169 27.088 -22.299 1.00 96.25 72 THR A O 1
ATOM 535 N N . ILE A 1 73 ? 9.142 25.019 -23.161 1.00 96.44 73 ILE A N 1
ATOM 536 C CA . ILE A 1 73 ? 9.986 24.417 -22.118 1.00 96.44 73 ILE A CA 1
ATOM 537 C C . ILE A 1 73 ? 11.395 24.269 -22.691 1.00 96.44 73 ILE A C 1
ATOM 539 O O . ILE A 1 73 ? 11.617 23.484 -23.611 1.00 96.44 73 ILE A O 1
ATOM 543 N N . THR A 1 74 ? 12.346 25.032 -22.160 1.00 96.31 74 THR A N 1
ATOM 544 C CA . THR A 1 74 ? 13.750 25.008 -22.586 1.00 96.31 74 THR A CA 1
ATOM 545 C C . THR A 1 74 ? 14.602 24.364 -21.507 1.00 96.31 74 THR A C 1
ATOM 547 O O . THR A 1 74 ? 14.652 24.864 -20.388 1.00 96.31 74 THR A O 1
ATOM 550 N N . ILE A 1 75 ? 15.302 23.277 -21.830 1.00 94.38 75 ILE A N 1
ATOM 551 C CA . ILE A 1 75 ? 16.204 22.609 -20.885 1.00 94.38 75 ILE A CA 1
ATOM 552 C C . ILE A 1 75 ? 17.578 23.277 -20.946 1.00 94.38 75 ILE A C 1
ATOM 554 O O . ILE A 1 75 ? 18.206 23.332 -22.004 1.00 94.38 75 ILE A O 1
ATOM 558 N N . SER A 1 76 ? 18.037 23.794 -19.806 1.00 94.12 76 SER A N 1
ATOM 559 C CA . SER A 1 76 ? 19.363 24.388 -19.662 1.00 94.12 76 SER A CA 1
ATOM 560 C C . SER A 1 76 ? 20.455 23.347 -19.949 1.00 94.12 76 SER A C 1
ATOM 562 O O . SER A 1 76 ? 20.329 22.206 -19.503 1.00 94.12 76 SER A O 1
ATOM 564 N N . PRO A 1 77 ? 21.573 23.717 -20.606 1.00 90.62 77 PRO A N 1
ATOM 565 C CA . PRO A 1 77 ? 22.683 22.798 -20.877 1.00 90.62 77 PRO A CA 1
ATOM 566 C C . PRO A 1 77 ? 23.318 22.163 -19.630 1.00 90.62 77 PRO A C 1
ATOM 568 O O . PRO A 1 77 ? 23.986 21.140 -19.740 1.00 90.62 77 PRO A O 1
ATOM 571 N N . SER A 1 78 ? 23.152 22.782 -18.456 1.00 87.56 78 SER A N 1
ATOM 572 C CA . SER A 1 78 ? 23.641 22.279 -17.165 1.00 87.56 78 SER A CA 1
ATOM 573 C C . SER A 1 78 ? 22.597 21.480 -16.379 1.00 87.56 78 SER A C 1
ATOM 575 O O . SER A 1 78 ? 22.899 21.013 -15.283 1.00 87.56 78 SER A O 1
ATOM 577 N N . ALA A 1 79 ? 21.375 21.363 -16.899 1.00 90.88 79 ALA A N 1
ATOM 578 C CA . ALA A 1 79 ? 20.277 20.644 -16.272 1.00 90.88 79 ALA A CA 1
ATOM 579 C C . ALA A 1 79 ? 20.092 19.258 -16.899 1.00 90.88 79 ALA A C 1
ATOM 581 O O . ALA A 1 79 ? 20.587 18.957 -17.986 1.00 90.88 79 ALA A O 1
ATOM 582 N N . SER A 1 80 ? 19.357 18.389 -16.215 1.00 84.06 80 SER A N 1
ATOM 583 C CA . SER A 1 80 ? 18.952 17.091 -16.753 1.00 84.06 80 SER A CA 1
ATOM 584 C C . SER A 1 80 ? 17.520 16.796 -16.342 1.00 84.06 80 SER A C 1
ATOM 586 O O . SER A 1 80 ? 17.219 16.652 -15.161 1.00 84.06 80 SER A O 1
ATOM 588 N N . LEU A 1 81 ? 16.636 16.710 -17.332 1.00 83.06 81 LEU A N 1
ATOM 589 C CA . LEU A 1 81 ? 15.250 16.305 -17.150 1.00 83.06 81 LEU A CA 1
ATOM 590 C C . LEU A 1 81 ? 15.130 14.840 -17.559 1.00 83.06 81 LEU A C 1
ATOM 592 O O . LEU A 1 81 ? 15.091 14.524 -18.747 1.00 83.06 81 LEU A O 1
ATOM 596 N N . ILE A 1 82 ? 15.144 13.946 -16.575 1.00 74.62 82 ILE A N 1
ATOM 597 C CA . ILE A 1 82 ? 15.129 12.501 -16.804 1.00 74.62 82 ILE A CA 1
ATOM 598 C C . ILE A 1 82 ? 13.708 12.008 -16.557 1.00 74.62 82 ILE A C 1
ATOM 600 O O . ILE A 1 82 ? 13.189 12.147 -15.453 1.00 74.62 82 ILE A O 1
ATOM 604 N N . LEU A 1 83 ? 13.079 11.409 -17.566 1.00 72.94 83 LEU A N 1
ATOM 605 C CA . LEU A 1 83 ? 11.883 10.603 -17.341 1.00 72.94 83 LEU A CA 1
ATOM 606 C C . LEU A 1 83 ? 12.333 9.236 -16.847 1.00 72.94 83 LEU A C 1
ATOM 608 O O . LEU A 1 83 ? 13.182 8.601 -17.473 1.00 72.94 83 LEU A O 1
ATOM 612 N N . ARG A 1 84 ? 11.796 8.792 -15.712 1.00 66.69 84 ARG A N 1
ATOM 613 C CA . ARG A 1 84 ? 12.076 7.452 -15.200 1.00 66.69 84 ARG A CA 1
ATOM 614 C C . ARG A 1 84 ? 11.554 6.422 -16.193 1.00 66.69 84 ARG A C 1
ATOM 616 O O . ARG A 1 84 ? 10.352 6.207 -16.296 1.00 66.69 84 ARG A O 1
ATOM 623 N N . GLU A 1 85 ? 12.464 5.779 -16.918 1.00 67.62 85 GLU A N 1
ATOM 624 C CA . GLU A 1 85 ? 12.140 4.539 -17.612 1.00 67.62 85 GLU A CA 1
ATOM 625 C C . GLU A 1 85 ? 11.878 3.464 -16.560 1.00 67.62 85 GLU A C 1
ATOM 627 O O . GLU A 1 85 ? 12.716 3.210 -15.691 1.00 67.62 85 GLU A O 1
ATOM 632 N N . PHE A 1 86 ? 10.699 2.852 -16.614 1.00 81.25 86 PHE A N 1
ATOM 633 C CA . PHE A 1 86 ? 10.380 1.743 -15.727 1.00 81.25 86 PHE A CA 1
ATOM 634 C C . PHE A 1 86 ? 11.201 0.519 -16.114 1.00 81.25 86 PHE A C 1
ATOM 636 O O . PHE A 1 86 ? 11.303 0.159 -17.288 1.00 81.25 86 PHE A O 1
ATOM 643 N N . ILE A 1 87 ? 11.758 -0.146 -15.109 1.00 91.12 87 ILE A N 1
ATOM 644 C CA . ILE A 1 87 ? 12.473 -1.398 -15.294 1.00 91.12 87 ILE A CA 1
ATOM 645 C C . ILE A 1 87 ? 11.429 -2.510 -15.354 1.00 91.12 87 ILE A C 1
ATOM 647 O O . ILE A 1 87 ? 10.779 -2.834 -14.357 1.00 91.12 87 ILE A O 1
ATOM 651 N N . LYS A 1 88 ? 11.208 -3.031 -16.563 1.00 95.44 88 LYS A N 1
ATOM 652 C CA . LYS A 1 88 ? 10.132 -3.981 -16.851 1.00 95.44 88 LYS A CA 1
ATOM 653 C C . LYS A 1 88 ? 10.629 -5.419 -16.797 1.00 95.44 88 LYS A C 1
ATOM 655 O O . LYS A 1 88 ? 11.563 -5.779 -17.515 1.00 95.44 88 LYS A O 1
ATOM 660 N N . TRP A 1 89 ? 9.975 -6.238 -15.982 1.00 98.00 89 TRP A N 1
ATOM 661 C CA . TRP A 1 89 ? 10.179 -7.680 -15.952 1.00 98.00 89 TRP A CA 1
ATOM 662 C C . TRP A 1 89 ? 9.719 -8.294 -17.272 1.00 98.00 89 TRP A C 1
ATOM 664 O O . TRP A 1 89 ? 8.583 -8.079 -17.699 1.00 98.00 89 TRP A O 1
ATOM 674 N N . SER A 1 90 ? 10.606 -9.041 -17.922 1.00 95.62 90 SER A N 1
ATOM 675 C CA . SER A 1 90 ? 10.281 -9.823 -19.115 1.00 95.62 90 SER A CA 1
ATOM 676 C C . SER A 1 90 ? 10.230 -11.321 -18.825 1.00 95.62 90 SER A C 1
ATOM 678 O O . SER A 1 90 ? 9.492 -12.024 -19.508 1.00 95.62 90 SER A O 1
ATOM 680 N N . GLY A 1 91 ? 11.014 -11.802 -17.848 1.00 96.19 91 GLY A N 1
ATOM 681 C CA . GLY A 1 91 ? 11.242 -13.233 -17.624 1.00 96.19 91 GLY A CA 1
ATOM 682 C C . GLY A 1 91 ? 11.965 -13.923 -18.789 1.00 96.19 91 GLY A C 1
ATOM 683 O O . GLY A 1 91 ? 11.883 -15.133 -18.939 1.00 96.19 91 GLY A O 1
ATOM 684 N N . GLY A 1 92 ? 12.640 -13.158 -19.657 1.00 94.56 92 GLY A N 1
ATOM 685 C CA . GLY A 1 92 ? 13.231 -13.674 -20.898 1.00 94.56 92 GLY A CA 1
ATOM 686 C C . GLY A 1 92 ? 14.558 -14.431 -20.747 1.00 94.56 92 GLY A C 1
ATOM 687 O O . GLY A 1 92 ? 15.115 -14.870 -21.755 1.00 94.56 92 GLY A O 1
ATOM 688 N N . GLY A 1 93 ? 15.101 -14.542 -19.535 1.00 94.75 93 GLY A N 1
ATOM 689 C CA . GLY A 1 93 ? 16.332 -15.269 -19.244 1.00 94.75 93 GLY A CA 1
ATOM 690 C C . GLY A 1 93 ? 16.109 -16.772 -19.061 1.00 94.75 93 GLY A C 1
ATOM 691 O O . GLY A 1 93 ? 15.071 -17.332 -19.395 1.00 94.75 93 GLY A O 1
ATOM 692 N N . THR A 1 94 ? 17.136 -17.463 -18.565 1.00 96.12 94 THR A N 1
ATOM 693 C CA . THR A 1 94 ? 17.127 -18.930 -18.386 1.00 96.12 94 THR A CA 1
ATOM 694 C C . THR A 1 94 ? 16.670 -19.381 -16.997 1.00 96.12 94 THR A C 1
ATOM 696 O O . THR A 1 94 ? 16.690 -20.574 -16.701 1.00 96.12 94 THR A O 1
ATOM 699 N N . ASP A 1 95 ? 16.333 -18.436 -16.127 1.00 97.62 95 ASP A N 1
ATOM 700 C CA . ASP A 1 95 ? 15.902 -18.641 -14.748 1.00 97.62 95 ASP A CA 1
ATOM 701 C C . ASP A 1 95 ? 14.858 -17.577 -14.380 1.00 97.62 95 ASP A C 1
ATOM 703 O O . ASP A 1 95 ? 14.585 -16.680 -15.168 1.00 97.62 95 ASP A O 1
ATOM 707 N N . SER A 1 96 ? 14.297 -17.655 -13.175 1.00 97.94 96 SER A N 1
ATOM 708 C CA . SER A 1 96 ? 13.314 -16.684 -12.678 1.00 97.94 96 SER A CA 1
ATOM 709 C C . SER A 1 96 ? 13.923 -15.643 -11.731 1.00 97.94 96 SER A C 1
ATOM 711 O O . SER A 1 96 ? 13.185 -14.990 -11.005 1.00 97.94 96 SER A O 1
ATOM 713 N N . LEU A 1 97 ? 15.250 -15.498 -11.651 1.00 98.25 97 LEU A N 1
ATOM 714 C CA . LEU A 1 97 ? 15.897 -14.647 -10.644 1.00 98.25 97 LEU A CA 1
ATOM 715 C C . LEU A 1 97 ? 15.858 -13.167 -11.049 1.00 98.25 97 LEU A C 1
ATOM 717 O O . LEU A 1 97 ? 16.267 -12.803 -12.155 1.00 98.25 97 LEU A O 1
ATOM 721 N N . ALA A 1 98 ? 15.429 -12.293 -10.136 1.00 97.75 98 ALA A N 1
ATOM 722 C CA . ALA A 1 98 ? 15.484 -10.844 -10.325 1.00 97.75 98 ALA A CA 1
ATOM 723 C C . ALA A 1 98 ? 16.925 -10.329 -10.477 1.00 97.75 98 ALA A C 1
ATOM 725 O O . ALA A 1 98 ? 17.147 -9.314 -11.133 1.00 97.75 98 ALA A O 1
ATOM 726 N N . SER A 1 99 ? 17.910 -11.037 -9.928 1.00 96.94 99 SER A N 1
ATOM 727 C CA . SER A 1 99 ? 19.336 -10.738 -10.065 1.00 96.94 99 SER A CA 1
ATOM 728 C C . SER A 1 99 ? 19.937 -11.057 -11.436 1.00 96.94 99 SER A C 1
ATOM 730 O O . SER A 1 99 ? 21.046 -10.598 -11.721 1.00 96.94 99 SER A O 1
ATOM 732 N N . ASN A 1 100 ? 19.231 -11.784 -12.310 1.00 97.44 100 ASN A N 1
ATOM 733 C CA . ASN A 1 100 ? 19.684 -12.053 -13.671 1.00 97.44 100 ASN A CA 1
ATOM 734 C C . ASN A 1 100 ? 19.237 -10.922 -14.621 1.00 97.44 100 ASN A C 1
ATOM 736 O O . ASN A 1 100 ? 18.038 -10.777 -14.875 1.00 97.44 100 ASN A O 1
ATOM 740 N N . PRO A 1 101 ? 20.166 -10.137 -15.210 1.00 96.12 101 PRO A N 1
ATOM 741 C CA . PRO A 1 101 ? 19.804 -9.034 -16.097 1.00 96.12 101 PRO A CA 1
ATOM 742 C C . PRO A 1 101 ? 18.967 -9.472 -17.301 1.00 96.12 101 PRO A C 1
ATOM 744 O O . PRO A 1 101 ? 18.130 -8.700 -17.750 1.00 96.12 101 PRO A O 1
ATOM 747 N N . ALA A 1 102 ? 19.146 -10.702 -17.801 1.00 97.12 102 ALA A N 1
ATOM 748 C CA . ALA A 1 102 ? 18.419 -11.212 -18.966 1.00 97.12 102 ALA A CA 1
ATOM 749 C C . ALA A 1 102 ? 16.900 -11.342 -18.740 1.00 97.12 102 ALA A C 1
ATOM 751 O O . ALA A 1 102 ? 16.139 -11.394 -19.705 1.00 97.12 102 ALA A O 1
ATOM 752 N N . ASN A 1 103 ? 16.451 -11.351 -17.480 1.00 97.94 103 ASN A N 1
ATOM 753 C CA . ASN A 1 103 ? 15.031 -11.367 -17.129 1.00 97.94 103 ASN A CA 1
ATOM 754 C C . ASN A 1 103 ? 14.367 -9.984 -17.143 1.00 97.94 103 ASN A C 1
ATOM 756 O O . ASN A 1 103 ? 13.163 -9.868 -16.897 1.00 97.94 103 ASN A O 1
ATOM 760 N N . TRP A 1 104 ? 15.131 -8.934 -17.437 1.00 96.75 104 TRP A N 1
ATOM 761 C CA . TRP A 1 104 ? 14.646 -7.565 -17.512 1.00 96.75 104 TRP A CA 1
ATOM 762 C C . TRP A 1 104 ? 14.711 -7.051 -18.944 1.00 96.75 104 TRP A C 1
ATOM 764 O O . TRP A 1 104 ? 15.678 -7.281 -19.676 1.00 96.75 104 TRP A O 1
ATOM 77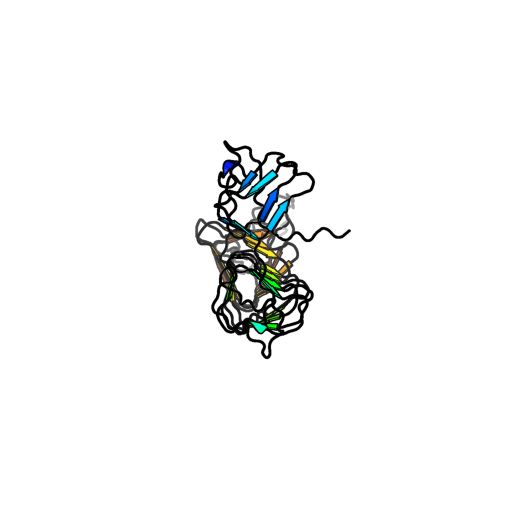4 N N . ALA A 1 105 ? 13.686 -6.308 -19.353 1.00 93.06 105 ALA A N 1
ATOM 775 C CA . ALA A 1 105 ? 13.682 -5.635 -20.642 1.00 93.06 105 ALA A CA 1
ATOM 776 C C . ALA A 1 105 ? 14.929 -4.741 -20.779 1.00 93.06 105 ALA A C 1
ATOM 778 O O . ALA A 1 105 ? 15.276 -3.979 -19.877 1.00 93.06 105 ALA A O 1
ATOM 779 N N . GLY A 1 106 ? 15.632 -4.860 -21.908 1.00 89.81 106 GLY A N 1
ATOM 780 C CA . GLY A 1 106 ? 16.879 -4.126 -22.143 1.00 89.81 106 GLY A CA 1
ATOM 781 C C . GLY A 1 106 ? 18.094 -4.649 -21.366 1.00 89.81 106 GLY A C 1
ATOM 782 O O . GLY A 1 106 ? 19.130 -3.989 -21.374 1.00 89.81 106 GLY A O 1
ATOM 783 N N . ASN A 1 107 ? 18.001 -5.821 -20.727 1.00 89.94 107 ASN A N 1
ATOM 784 C CA . ASN A 1 107 ? 19.065 -6.432 -19.925 1.00 89.94 107 ASN A CA 1
ATOM 785 C C . ASN A 1 107 ? 19.571 -5.532 -18.782 1.00 89.94 107 ASN A C 1
ATOM 787 O O . ASN A 1 107 ? 20.760 -5.536 -18.452 1.00 89.94 107 ASN A O 1
ATOM 791 N N . LYS A 1 108 ? 18.676 -4.721 -18.203 1.00 87.75 108 LYS A N 1
ATOM 792 C CA . LYS A 1 108 ? 18.996 -3.740 -17.163 1.00 87.75 108 LYS A CA 1
ATOM 793 C C . LYS A 1 108 ? 18.361 -4.152 -15.839 1.00 87.75 108 LYS A C 1
ATOM 795 O O . LYS A 1 108 ? 17.142 -4.185 -15.725 1.00 87.75 108 LYS A O 1
ATOM 800 N N . LEU A 1 109 ? 19.196 -4.426 -14.837 1.00 90.44 109 LEU A N 1
ATOM 801 C CA . LEU A 1 109 ? 18.725 -4.702 -13.479 1.00 90.44 109 LEU A CA 1
ATOM 802 C C . LEU A 1 109 ? 18.086 -3.457 -12.855 1.00 90.44 109 LEU A C 1
ATOM 804 O O . LEU A 1 109 ? 18.597 -2.352 -13.072 1.00 90.44 109 LEU A O 1
ATOM 808 N N . PRO A 1 110 ? 17.036 -3.622 -12.036 1.00 93.69 110 PRO A N 1
ATOM 809 C CA . PRO A 1 110 ? 16.524 -2.528 -11.236 1.00 93.69 110 PRO A CA 1
ATOM 810 C C . PRO A 1 110 ? 17.526 -2.151 -10.142 1.00 93.69 110 PRO A C 1
ATOM 812 O O . PRO A 1 110 ? 18.241 -2.992 -9.591 1.00 93.69 110 PRO A O 1
ATOM 815 N N . GLN A 1 111 ? 17.563 -0.866 -9.822 1.00 88.62 111 GLN A N 1
ATOM 816 C CA . GLN A 1 111 ? 18.329 -0.278 -8.734 1.00 88.62 111 GLN A CA 1
ATOM 817 C C . GLN A 1 111 ? 17.383 0.315 -7.684 1.00 88.62 111 GLN A C 1
ATOM 819 O O . GLN A 1 111 ? 16.177 0.466 -7.897 1.00 88.62 111 GLN A O 1
ATOM 824 N N . SER A 1 112 ? 17.926 0.664 -6.516 1.00 87.31 112 SER A N 1
ATOM 825 C CA . SER A 1 112 ? 17.156 1.433 -5.537 1.00 87.31 112 SER A CA 1
ATOM 826 C C . SER A 1 112 ? 16.651 2.727 -6.168 1.00 87.31 112 SER A C 1
ATOM 828 O O . SER A 1 112 ? 17.363 3.382 -6.924 1.00 87.31 112 SER A O 1
ATOM 830 N N . ASN A 1 113 ? 15.428 3.094 -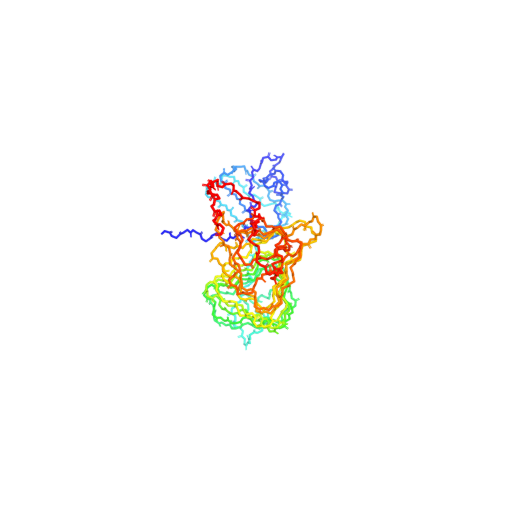5.810 1.00 81.69 113 ASN A N 1
ATOM 831 C CA . ASN A 1 113 ? 14.647 4.179 -6.383 1.00 81.69 113 ASN A CA 1
ATOM 832 C C . ASN A 1 113 ? 14.159 3.973 -7.823 1.00 81.69 113 ASN A C 1
ATOM 834 O O . ASN A 1 113 ? 13.445 4.849 -8.296 1.00 81.69 113 ASN A O 1
ATOM 838 N N . ASP A 1 114 ? 14.411 2.857 -8.505 1.00 85.69 114 ASP A N 1
ATOM 839 C CA . ASP A 1 114 ? 13.765 2.622 -9.803 1.00 85.69 114 ASP A CA 1
ATOM 840 C C . ASP A 1 114 ? 12.271 2.304 -9.647 1.00 85.69 114 ASP A C 1
ATOM 842 O O . ASP A 1 114 ? 11.828 1.756 -8.635 1.00 85.69 114 ASP A O 1
ATOM 846 N N . GLY A 1 115 ? 11.480 2.654 -10.662 1.00 88.31 115 GLY A N 1
ATOM 847 C CA . GLY A 1 115 ? 10.119 2.146 -10.815 1.00 88.31 115 GLY A CA 1
ATOM 848 C C . GLY A 1 115 ? 10.155 0.784 -11.495 1.00 88.31 115 GLY A C 1
ATOM 849 O O . GLY A 1 115 ? 10.757 0.654 -12.560 1.00 88.31 115 GLY A O 1
ATOM 850 N N . VAL A 1 116 ? 9.524 -0.221 -10.896 1.00 96.06 116 VAL A N 1
ATOM 851 C CA . VAL A 1 116 ? 9.560 -1.602 -11.390 1.00 96.06 116 VAL A CA 1
ATOM 852 C C . VAL A 1 116 ? 8.177 -2.034 -11.859 1.00 96.06 116 VAL A C 1
ATOM 854 O O . VAL A 1 116 ? 7.181 -1.831 -11.159 1.00 96.06 116 VAL A O 1
ATOM 857 N N . LEU A 1 117 ? 8.121 -2.642 -13.043 1.00 95.75 117 LEU A N 1
ATOM 858 C CA . LEU A 1 117 ? 6.876 -2.992 -13.718 1.00 95.75 117 LEU A CA 1
ATOM 859 C C . LEU A 1 117 ? 6.844 -4.468 -14.122 1.00 95.75 117 LEU A C 1
ATOM 861 O O . LEU A 1 117 ? 7.767 -4.968 -14.757 1.00 95.75 117 LEU A O 1
ATOM 865 N N . PHE A 1 118 ? 5.745 -5.140 -13.802 1.00 97.69 118 PHE A N 1
ATOM 866 C CA . PHE A 1 118 ? 5.435 -6.504 -14.222 1.00 97.69 118 PHE A CA 1
ATOM 867 C C . PHE A 1 118 ? 4.142 -6.464 -15.035 1.00 97.69 118 PHE A C 1
ATOM 869 O O . PHE A 1 118 ? 3.078 -6.239 -14.473 1.00 97.69 118 PHE A O 1
ATOM 876 N N . GLU A 1 119 ? 4.200 -6.621 -16.352 1.00 93.06 119 GLU A N 1
ATOM 877 C CA . GLU A 1 119 ? 3.007 -6.550 -17.210 1.00 93.06 119 GLU A CA 1
ATOM 878 C C . GLU A 1 119 ? 3.244 -7.305 -18.525 1.00 93.06 119 GLU A C 1
ATOM 880 O O . GLU A 1 119 ? 4.381 -7.389 -19.005 1.00 93.06 119 GLU A O 1
ATOM 885 N N . GLY A 1 120 ? 2.168 -7.810 -19.126 1.00 90.88 120 GLY A N 1
ATOM 886 C CA . GLY A 1 120 ? 2.189 -8.485 -20.427 1.00 90.88 120 GLY A CA 1
ATOM 887 C C . GLY A 1 120 ? 2.974 -9.799 -20.465 1.00 90.88 120 GLY A C 1
ATOM 888 O O . GLY A 1 120 ? 3.462 -10.180 -21.528 1.00 90.88 120 GLY A O 1
ATOM 889 N N . THR A 1 121 ? 3.137 -10.461 -19.319 1.00 95.06 121 THR A N 1
ATOM 890 C CA . THR A 1 121 ? 3.845 -11.738 -19.184 1.00 95.06 121 THR A CA 1
ATOM 891 C C . THR A 1 121 ? 3.251 -12.569 -18.046 1.00 95.06 121 THR A C 1
ATOM 893 O O . THR A 1 121 ? 2.715 -12.016 -17.085 1.00 95.06 121 THR A O 1
ATOM 896 N N . ASP A 1 122 ? 3.378 -13.889 -18.138 1.00 97.19 122 ASP A N 1
ATOM 897 C CA . ASP A 1 122 ? 2.996 -14.833 -17.081 1.00 97.19 122 ASP A CA 1
ATOM 898 C C . ASP A 1 122 ? 4.221 -15.391 -16.338 1.00 97.19 122 ASP A C 1
ATOM 900 O O . ASP A 1 122 ? 4.083 -16.245 -15.467 1.00 97.19 122 ASP A O 1
ATOM 904 N N . GLU A 1 123 ? 5.424 -14.909 -16.667 1.00 98.38 123 GLU A N 1
ATOM 905 C CA . GLU A 1 123 ? 6.667 -15.424 -16.097 1.00 98.38 123 GLU A CA 1
ATOM 906 C C . GLU A 1 123 ? 6.807 -15.071 -14.608 1.00 98.38 123 GLU A C 1
ATOM 908 O O . GLU A 1 123 ? 6.714 -13.903 -14.193 1.00 98.38 123 GLU A O 1
ATOM 913 N N . ASP A 1 124 ? 7.085 -16.096 -13.804 1.00 98.62 124 ASP A N 1
ATOM 914 C CA . ASP A 1 124 ? 7.351 -15.969 -12.374 1.00 98.62 124 ASP A CA 1
ATOM 915 C C . ASP A 1 124 ? 8.658 -15.213 -12.122 1.00 98.62 124 ASP A C 1
ATOM 917 O O . ASP A 1 124 ? 9.640 -15.364 -12.848 1.00 98.62 124 ASP A O 1
ATOM 921 N N . CYS A 1 125 ? 8.689 -14.437 -11.042 1.00 98.69 125 CYS A N 1
ATOM 922 C CA . CYS A 1 125 ? 9.864 -13.711 -10.585 1.00 98.69 125 CYS A CA 1
ATOM 923 C C . CYS A 1 125 ? 10.221 -14.127 -9.160 1.00 98.69 125 CYS A C 1
ATOM 925 O O . CYS A 1 125 ? 9.410 -14.047 -8.242 1.00 98.69 125 CYS A O 1
ATOM 927 N N . ILE A 1 126 ? 11.464 -14.524 -8.944 1.00 98.50 126 ILE A N 1
ATOM 928 C CA . ILE A 1 126 ? 12.062 -14.690 -7.629 1.00 98.50 126 ILE A CA 1
ATOM 929 C C . ILE A 1 126 ? 12.785 -13.383 -7.321 1.00 98.50 126 ILE A C 1
ATOM 931 O O . ILE A 1 126 ? 13.864 -13.116 -7.848 1.00 98.50 126 ILE A O 1
ATOM 935 N N . TRP A 1 127 ? 12.180 -12.563 -6.465 1.00 98.19 127 TRP A N 1
ATOM 936 C CA . TRP A 1 127 ? 12.783 -11.321 -6.006 1.00 98.19 127 TRP A CA 1
ATOM 937 C C . TRP A 1 127 ? 13.878 -11.624 -4.979 1.00 98.19 127 TRP A C 1
ATOM 939 O O . TRP A 1 127 ? 13.614 -11.802 -3.784 1.00 98.19 127 TRP A O 1
ATOM 949 N N . ASP A 1 128 ? 15.112 -11.692 -5.472 1.00 96.75 128 ASP A N 1
ATOM 950 C CA . ASP A 1 128 ? 16.346 -11.967 -4.729 1.00 96.75 128 ASP A CA 1
ATOM 951 C C . ASP A 1 128 ? 17.279 -10.743 -4.632 1.00 96.75 128 ASP A C 1
ATOM 953 O O . ASP A 1 128 ? 18.433 -10.862 -4.223 1.00 96.75 128 ASP A O 1
ATOM 957 N N . LEU A 1 129 ? 16.780 -9.552 -4.975 1.00 95.19 129 LEU A N 1
ATOM 958 C CA . LEU A 1 129 ? 17.529 -8.299 -4.901 1.00 95.19 129 LEU A CA 1
ATOM 959 C C . LEU A 1 129 ? 17.365 -7.606 -3.539 1.00 95.19 129 LEU A C 1
ATOM 961 O O . LEU A 1 129 ? 16.256 -7.464 -3.020 1.00 95.19 129 LEU A O 1
ATOM 965 N N . GLU A 1 130 ? 18.467 -7.085 -2.997 1.00 95.25 130 GLU A N 1
ATOM 966 C CA . GLU A 1 130 ? 18.496 -6.246 -1.787 1.00 95.25 130 GLU A CA 1
ATOM 967 C C . GLU A 1 130 ? 18.508 -4.749 -2.148 1.00 95.25 130 GLU A C 1
ATOM 969 O O . GLU A 1 130 ? 19.455 -4.014 -1.868 1.00 95.25 130 GLU A O 1
ATOM 974 N N . ILE A 1 131 ? 17.445 -4.294 -2.811 1.00 93.69 131 ILE A N 1
ATOM 975 C CA . ILE A 1 131 ? 17.244 -2.894 -3.214 1.00 93.69 131 ILE A CA 1
ATOM 976 C C . ILE A 1 131 ? 15.906 -2.367 -2.686 1.00 93.69 131 ILE A C 1
ATOM 978 O O . ILE A 1 131 ? 15.027 -3.137 -2.303 1.00 93.69 131 ILE A O 1
ATOM 982 N N . SER A 1 132 ? 15.733 -1.046 -2.686 1.00 94.56 132 SER A N 1
ATOM 983 C CA . SER A 1 132 ? 14.450 -0.398 -2.379 1.00 94.56 132 SER A CA 1
ATOM 984 C C . SER A 1 132 ? 13.889 0.265 -3.639 1.00 94.56 132 SER A C 1
ATOM 986 O O . SER A 1 132 ? 14.212 1.430 -3.886 1.00 94.56 132 SER A O 1
ATOM 988 N N . PRO A 1 133 ? 13.119 -0.448 -4.483 1.00 94.19 133 PRO A N 1
ATOM 989 C CA . PRO A 1 133 ? 12.515 0.159 -5.665 1.00 94.19 133 PRO A CA 1
ATOM 990 C C . PRO A 1 133 ? 11.528 1.244 -5.226 1.00 94.19 133 PRO A C 1
ATOM 992 O O . PRO A 1 133 ? 10.836 1.086 -4.220 1.00 94.19 133 PRO A O 1
ATOM 995 N N . HIS A 1 134 ? 11.458 2.357 -5.958 1.00 87.50 134 HIS A N 1
ATOM 996 C CA . HIS A 1 134 ? 10.568 3.463 -5.600 1.00 87.50 134 HIS A CA 1
ATOM 997 C C . HIS A 1 134 ? 9.105 3.022 -5.626 1.00 87.50 134 HIS A C 1
ATOM 999 O O . HIS A 1 134 ? 8.358 3.340 -4.711 1.00 87.50 134 HIS A O 1
ATOM 1005 N N . PHE A 1 135 ? 8.708 2.243 -6.627 1.00 91.31 135 PHE A N 1
ATOM 1006 C CA . PHE A 1 135 ? 7.419 1.564 -6.643 1.00 91.31 135 PHE A CA 1
ATOM 1007 C C . PHE A 1 135 ? 7.561 0.205 -7.325 1.00 91.31 135 PHE A C 1
ATOM 1009 O O . PHE A 1 135 ? 8.450 0.008 -8.156 1.00 91.31 135 PHE A O 1
ATOM 1016 N N . ILE A 1 136 ? 6.642 -0.706 -7.016 1.00 97.44 136 ILE A N 1
ATOM 1017 C CA . ILE A 1 136 ? 6.405 -1.909 -7.818 1.00 97.44 136 ILE A CA 1
ATOM 1018 C C . ILE A 1 136 ? 4.955 -1.875 -8.281 1.00 97.44 136 ILE A C 1
ATOM 1020 O O . ILE A 1 136 ? 4.043 -1.645 -7.482 1.00 97.44 136 ILE A O 1
ATOM 1024 N N . ARG A 1 137 ? 4.743 -2.118 -9.572 1.00 96.81 137 ARG A N 1
ATOM 1025 C CA . ARG A 1 137 ? 3.414 -2.265 -10.153 1.00 96.81 137 ARG A CA 1
ATOM 1026 C C . ARG A 1 137 ? 3.330 -3.554 -10.956 1.00 96.81 137 ARG A C 1
ATOM 1028 O O . ARG A 1 137 ? 4.152 -3.773 -11.840 1.00 96.81 137 ARG A O 1
ATOM 1035 N N . THR A 1 138 ? 2.303 -4.355 -10.703 1.00 97.94 138 THR A N 1
ATOM 1036 C CA . THR A 1 138 ? 1.842 -5.355 -11.666 1.00 97.94 138 THR A CA 1
ATOM 1037 C C . THR A 1 138 ? 0.697 -4.775 -12.494 1.00 97.94 138 THR A C 1
ATOM 1039 O O . THR A 1 138 ? -0.124 -4.011 -11.977 1.00 97.94 138 THR A O 1
ATOM 1042 N N . GLY A 1 139 ? 0.662 -5.082 -13.786 1.00 90.38 139 GLY A N 1
ATOM 1043 C CA . GLY A 1 139 ? -0.481 -4.833 -14.658 1.00 90.38 139 GLY A CA 1
ATOM 1044 C C . GLY A 1 139 ? -1.535 -5.932 -14.506 1.00 90.38 139 GLY A C 1
ATOM 1045 O O . GLY A 1 139 ? -1.218 -7.057 -14.127 1.00 90.38 139 GLY A O 1
ATOM 1046 N N . ALA A 1 140 ? -2.798 -5.633 -14.824 1.00 92.69 140 ALA A N 1
ATOM 1047 C CA . ALA A 1 140 ? -3.896 -6.613 -14.809 1.00 92.69 140 ALA A CA 1
ATOM 1048 C C . ALA A 1 140 ? -3.735 -7.774 -15.817 1.00 92.69 140 ALA A C 1
ATOM 1050 O O . ALA A 1 140 ? -4.565 -8.690 -15.846 1.00 92.69 140 ALA A O 1
ATOM 1051 N N . ASP A 1 141 ? -2.737 -7.687 -16.690 1.00 94.06 141 ASP A N 1
ATOM 1052 C CA . ASP A 1 141 ? -2.318 -8.677 -17.678 1.00 94.06 141 ASP A CA 1
ATOM 1053 C C . ASP A 1 141 ? -1.068 -9.464 -17.245 1.00 94.06 141 ASP A C 1
ATOM 1055 O O . ASP A 1 141 ? -0.625 -10.333 -17.986 1.00 94.06 141 ASP A O 1
ATOM 1059 N N . TYR A 1 142 ? -0.508 -9.185 -16.063 1.00 97.94 142 TYR A N 1
ATOM 1060 C CA . TYR A 1 142 ? 0.507 -10.031 -15.446 1.00 97.94 142 TYR A CA 1
ATOM 1061 C C . TYR A 1 142 ? -0.161 -11.241 -14.782 1.00 97.94 142 TYR A C 1
ATOM 1063 O O . TYR A 1 142 ? -1.034 -11.062 -13.928 1.00 97.94 142 TYR A O 1
ATOM 1071 N N . GLY A 1 143 ? 0.230 -12.459 -15.163 1.00 96.62 143 GLY A N 1
ATOM 1072 C CA . GLY A 1 143 ? -0.303 -13.703 -14.588 1.00 96.62 143 GLY A CA 1
ATOM 1073 C C . GLY A 1 143 ? 0.655 -14.453 -13.660 1.00 96.62 143 GLY A C 1
ATOM 1074 O O . GLY A 1 143 ? 0.220 -15.385 -12.984 1.00 96.62 143 GLY A O 1
ATOM 1075 N N . GLY A 1 144 ? 1.925 -14.044 -13.600 1.00 98.50 144 GLY A N 1
ATOM 1076 C CA . GLY A 1 144 ? 2.964 -14.727 -12.826 1.00 98.50 144 GLY A CA 1
ATOM 1077 C C . GLY A 1 144 ? 2.931 -14.457 -11.316 1.00 98.50 144 GLY A C 1
ATOM 1078 O O . GLY A 1 144 ? 2.111 -13.697 -10.784 1.00 98.50 144 GLY A O 1
ATOM 1079 N N . THR A 1 145 ? 3.872 -15.084 -10.614 1.00 98.75 145 THR A N 1
ATOM 1080 C CA . THR A 1 145 ? 4.108 -14.947 -9.174 1.00 98.75 145 THR A CA 1
ATOM 1081 C C . THR A 1 145 ? 5.435 -14.250 -8.895 1.00 98.75 145 THR A C 1
ATOM 1083 O O . THR A 1 145 ? 6.498 -14.737 -9.268 1.00 98.75 145 THR A O 1
ATOM 1086 N N . ILE A 1 146 ? 5.391 -13.159 -8.131 1.00 98.81 146 ILE A N 1
ATOM 1087 C CA . ILE A 1 146 ? 6.562 -12.508 -7.543 1.00 98.81 146 ILE A CA 1
ATOM 1088 C C . ILE A 1 146 ? 6.797 -13.110 -6.153 1.00 98.81 146 ILE A C 1
ATOM 1090 O O . ILE A 1 146 ? 6.086 -12.796 -5.196 1.00 98.81 146 ILE A O 1
ATOM 1094 N N . THR A 1 147 ? 7.795 -13.981 -6.029 1.00 98.75 147 THR A N 1
ATOM 1095 C CA . THR A 1 147 ? 8.218 -14.614 -4.775 1.00 98.75 147 THR A CA 1
ATOM 1096 C C . THR A 1 147 ? 9.317 -13.792 -4.114 1.00 98.75 147 THR A C 1
ATOM 1098 O O . THR A 1 147 ? 10.445 -13.742 -4.595 1.00 98.75 147 THR A O 1
ATOM 1101 N N . VAL A 1 148 ? 9.005 -13.172 -2.979 1.00 98.25 148 VAL A N 1
ATOM 1102 C CA . VAL A 1 148 ? 9.938 -12.326 -2.227 1.00 98.25 148 VAL A CA 1
ATOM 1103 C C . VAL A 1 148 ? 10.800 -13.176 -1.292 1.00 98.25 148 VAL A C 1
ATOM 1105 O O . VAL A 1 148 ? 10.272 -13.854 -0.410 1.00 98.25 148 VAL A O 1
ATOM 1108 N N . LEU A 1 149 ? 12.128 -13.139 -1.461 1.00 95.88 149 LEU A N 1
ATOM 1109 C CA . LEU A 1 149 ? 13.067 -13.911 -0.632 1.00 95.88 149 LEU A CA 1
ATOM 1110 C C . LEU A 1 149 ? 13.828 -13.081 0.412 1.00 95.88 149 LEU A C 1
ATOM 1112 O O . LEU A 1 149 ? 14.305 -13.653 1.396 1.00 95.88 149 LEU A O 1
ATOM 1116 N N . SER A 1 150 ? 13.864 -11.757 0.266 1.00 91.94 150 SER A N 1
ATOM 1117 C CA . SER A 1 150 ? 14.452 -10.788 1.204 1.00 91.94 150 SER A CA 1
ATOM 1118 C C . SER A 1 150 ? 13.405 -9.749 1.648 1.00 91.94 150 SER A C 1
ATOM 1120 O O . SER A 1 150 ? 12.398 -9.575 0.967 1.00 91.94 150 SER A O 1
ATOM 1122 N N . PRO A 1 151 ? 13.561 -9.072 2.803 1.00 95.25 151 PRO A N 1
ATOM 1123 C CA . PRO A 1 151 ? 12.666 -7.974 3.170 1.00 95.25 151 PRO A CA 1
ATOM 1124 C C . PRO A 1 151 ? 12.615 -6.894 2.081 1.00 95.25 151 PRO A C 1
ATOM 1126 O O . PRO A 1 151 ? 13.655 -6.463 1.590 1.00 95.25 151 PRO A O 1
ATOM 1129 N N . LEU A 1 152 ? 11.410 -6.440 1.736 1.00 97.19 152 LEU A N 1
ATOM 1130 C CA . LEU A 1 152 ? 11.174 -5.495 0.648 1.00 97.19 152 LEU A CA 1
ATOM 1131 C C . LEU A 1 152 ? 10.702 -4.149 1.205 1.00 97.19 152 LEU A C 1
ATOM 1133 O O . LEU A 1 152 ? 9.737 -4.087 1.966 1.00 97.19 152 LEU A O 1
ATOM 1137 N N . SER A 1 153 ? 11.379 -3.069 0.818 1.00 97.81 153 SER A N 1
ATOM 1138 C CA . SER A 1 153 ? 11.027 -1.700 1.203 1.00 97.81 153 SER A CA 1
ATOM 1139 C C . SER A 1 153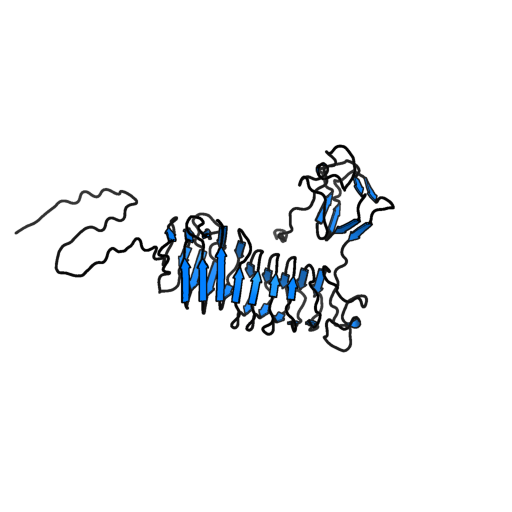 ? 10.725 -0.871 -0.039 1.00 97.81 153 SER A C 1
ATOM 1141 O O . SER A 1 153 ? 11.546 -0.805 -0.952 1.00 97.81 153 SER A O 1
ATOM 1143 N N . ILE A 1 154 ? 9.552 -0.243 -0.069 1.00 97.19 154 ILE A N 1
ATOM 1144 C CA . ILE A 1 154 ? 9.036 0.518 -1.206 1.00 97.19 154 ILE A CA 1
ATOM 1145 C C . ILE A 1 154 ? 8.694 1.934 -0.719 1.00 97.19 154 ILE A C 1
ATOM 1147 O O . ILE A 1 154 ? 7.681 2.122 -0.038 1.00 97.19 154 ILE A O 1
ATOM 1151 N N . PRO A 1 155 ? 9.528 2.949 -1.018 1.00 89.62 155 PRO A N 1
ATOM 1152 C CA . PRO A 1 155 ? 9.272 4.331 -0.608 1.00 89.62 155 PRO A CA 1
ATOM 1153 C C . PRO A 1 155 ? 8.000 4.953 -1.210 1.00 89.62 155 PRO A C 1
ATOM 1155 O O . PRO A 1 155 ? 7.434 5.873 -0.629 1.00 89.62 155 PRO A O 1
ATOM 1158 N N . GLY A 1 156 ? 7.559 4.480 -2.371 1.00 86.31 156 GLY A N 1
ATOM 1159 C CA . GLY A 1 156 ? 6.329 4.892 -3.039 1.00 86.31 156 GLY A CA 1
ATOM 1160 C C . GLY A 1 156 ? 5.225 3.847 -2.896 1.00 86.31 156 GLY A C 1
ATOM 1161 O O . GLY A 1 156 ? 5.083 3.205 -1.856 1.00 86.31 156 GLY A O 1
ATOM 1162 N N . ASN A 1 157 ? 4.415 3.701 -3.944 1.00 89.75 157 ASN A N 1
ATOM 1163 C CA . ASN A 1 157 ? 3.247 2.824 -3.937 1.00 89.75 157 ASN A CA 1
ATOM 1164 C C . ASN A 1 157 ? 3.604 1.379 -4.310 1.00 89.75 157 ASN A C 1
ATOM 1166 O O . ASN A 1 157 ? 4.515 1.120 -5.095 1.00 89.75 157 ASN A O 1
ATOM 1170 N N . LEU A 1 158 ? 2.809 0.439 -3.811 1.00 98.38 158 LEU A N 1
ATOM 1171 C CA . LEU A 1 158 ? 2.765 -0.932 -4.302 1.00 98.38 158 LEU A CA 1
ATOM 1172 C C . LEU A 1 158 ? 1.404 -1.168 -4.952 1.00 98.38 158 LEU A C 1
ATOM 1174 O O . LEU A 1 158 ? 0.364 -0.995 -4.320 1.00 98.38 158 LEU A O 1
ATOM 1178 N N . THR A 1 159 ? 1.400 -1.577 -6.214 1.00 98.19 159 THR A N 1
ATOM 1179 C CA . THR A 1 159 ? 0.180 -1.975 -6.921 1.00 98.19 159 THR A CA 1
ATOM 1180 C C . THR A 1 159 ? 0.315 -3.409 -7.395 1.00 98.19 159 THR A C 1
ATOM 1182 O O . THR A 1 159 ? 1.226 -3.728 -8.152 1.00 98.19 159 THR A O 1
ATOM 1185 N N . VAL A 1 160 ? -0.613 -4.261 -6.973 1.00 98.56 160 VAL A N 1
ATOM 1186 C CA . VAL A 1 160 ? -0.755 -5.630 -7.466 1.00 98.56 160 VAL A CA 1
ATOM 1187 C C . VAL A 1 160 ? -2.087 -5.700 -8.206 1.00 98.56 160 VAL A C 1
ATOM 1189 O O . VAL A 1 160 ? -3.108 -5.995 -7.595 1.00 98.56 160 VAL A O 1
ATOM 1192 N N . ASP A 1 161 ? -2.113 -5.324 -9.486 1.00 95.88 161 ASP A N 1
ATOM 1193 C CA . ASP A 1 161 ? -3.337 -5.283 -10.307 1.00 95.88 161 ASP A CA 1
ATOM 1194 C C . ASP A 1 161 ? -3.647 -6.639 -10.965 1.00 95.88 161 ASP A C 1
ATOM 1196 O O . ASP A 1 161 ? -4.812 -7.001 -11.140 1.00 95.88 161 ASP A O 1
ATOM 1200 N N . GLY A 1 162 ? -2.598 -7.411 -11.259 1.00 93.75 162 GLY A N 1
ATOM 1201 C CA . GLY A 1 162 ? -2.632 -8.812 -11.683 1.00 93.75 162 GLY A CA 1
ATOM 1202 C C . GLY A 1 162 ? -1.552 -9.654 -10.993 1.00 93.75 162 GLY A C 1
ATOM 1203 O O . GLY A 1 162 ? -0.675 -9.120 -10.306 1.00 93.75 162 GLY A O 1
ATOM 1204 N N . GLY A 1 163 ? -1.628 -10.971 -11.164 1.00 98.56 163 GLY A N 1
ATOM 1205 C CA . GLY A 1 163 ? -0.656 -11.927 -10.635 1.00 98.56 163 GLY A CA 1
ATOM 1206 C C . GLY A 1 163 ? -0.672 -12.052 -9.112 1.00 98.56 163 GLY A C 1
ATOM 1207 O O . GLY A 1 163 ? -1.610 -11.629 -8.424 1.00 98.56 163 GLY A O 1
ATOM 1208 N N . ILE A 1 164 ? 0.382 -12.671 -8.581 1.00 98.88 164 ILE A N 1
ATOM 1209 C CA . ILE A 1 164 ? 0.528 -12.959 -7.153 1.00 98.88 164 ILE A CA 1
ATOM 1210 C C . ILE A 1 164 ? 1.801 -12.303 -6.617 1.00 98.88 164 ILE A C 1
ATOM 1212 O O . ILE A 1 164 ? 2.889 -12.569 -7.112 1.00 98.88 164 ILE A O 1
ATOM 1216 N N . LEU A 1 165 ? 1.695 -11.512 -5.550 1.00 98.88 165 LEU A N 1
ATOM 1217 C CA . LEU A 1 165 ? 2.837 -11.142 -4.712 1.00 98.88 165 LEU A CA 1
ATOM 1218 C C . LEU A 1 165 ? 2.882 -12.065 -3.491 1.00 98.88 165 LEU A C 1
ATOM 1220 O O . LEU A 1 165 ? 2.035 -11.974 -2.597 1.00 98.88 165 LEU A O 1
ATOM 1224 N N . LEU A 1 166 ? 3.877 -12.945 -3.442 1.00 98.75 166 LEU A N 1
ATOM 1225 C CA . LEU A 1 166 ? 4.091 -13.900 -2.362 1.00 98.75 166 LEU A CA 1
ATOM 1226 C C . LEU A 1 166 ? 5.221 -13.424 -1.443 1.00 98.75 166 LEU A C 1
ATOM 1228 O O . LEU A 1 166 ? 6.395 -13.465 -1.806 1.00 98.75 166 LEU A O 1
ATOM 1232 N N . LEU A 1 167 ? 4.874 -13.019 -0.217 1.00 98.50 167 LEU A N 1
ATOM 1233 C CA . LEU A 1 167 ? 5.848 -12.461 0.730 1.00 98.50 167 LEU A CA 1
ATOM 1234 C C . LEU A 1 167 ? 6.734 -13.510 1.416 1.00 98.50 167 LEU A C 1
ATOM 1236 O O . LEU A 1 167 ? 7.735 -13.143 2.018 1.00 98.50 167 LEU A O 1
ATOM 1240 N N . SER A 1 168 ? 6.384 -14.799 1.382 1.00 94.94 168 SER A N 1
ATOM 1241 C CA . SER A 1 168 ? 7.188 -15.897 1.963 1.00 94.94 168 SER A CA 1
ATOM 1242 C C . SER A 1 168 ? 7.663 -15.667 3.413 1.00 94.94 168 SER A C 1
ATOM 1244 O O . SER A 1 168 ? 8.743 -16.104 3.807 1.00 94.94 168 SER A O 1
ATOM 1246 N N . GLY A 1 169 ? 6.878 -14.943 4.222 1.00 96.06 169 GLY A N 1
ATOM 1247 C CA . GLY A 1 169 ? 7.242 -14.581 5.599 1.00 96.06 169 GLY A CA 1
ATOM 1248 C C . GLY A 1 169 ? 8.284 -13.459 5.728 1.00 96.06 169 GLY A C 1
ATOM 1249 O O . GLY A 1 169 ? 8.732 -13.169 6.837 1.00 96.06 169 GLY A O 1
ATOM 1250 N N . ARG A 1 170 ? 8.673 -12.811 4.626 1.00 98.19 170 ARG A N 1
ATOM 1251 C CA . ARG A 1 170 ? 9.557 -11.638 4.604 1.00 98.19 170 ARG A CA 1
ATOM 1252 C C . ARG A 1 170 ? 8.778 -10.363 4.885 1.00 98.19 170 ARG A C 1
ATOM 1254 O O . ARG A 1 170 ? 7.611 -10.245 4.524 1.00 98.19 170 ARG A O 1
ATOM 1261 N N . GLY A 1 171 ? 9.427 -9.423 5.570 1.00 97.88 171 GLY A N 1
ATOM 1262 C CA . GLY A 1 171 ? 8.834 -8.124 5.875 1.00 97.88 171 GLY A CA 1
ATOM 1263 C C . GLY A 1 171 ? 8.592 -7.307 4.608 1.00 97.88 171 GLY A C 1
ATOM 1264 O O . GLY A 1 171 ? 9.414 -7.336 3.693 1.00 97.88 171 GLY A O 1
ATOM 1265 N N . LEU A 1 172 ? 7.484 -6.573 4.583 1.00 98.75 172 LEU A N 1
ATOM 1266 C CA . LEU A 1 172 ? 7.153 -5.602 3.547 1.00 98.75 172 LEU A CA 1
ATOM 1267 C C . LEU A 1 172 ? 6.936 -4.244 4.215 1.00 98.75 172 LEU A C 1
ATOM 1269 O O . LEU A 1 172 ? 6.078 -4.124 5.085 1.00 98.75 172 LEU A O 1
ATOM 1273 N N . THR A 1 173 ? 7.669 -3.225 3.783 1.00 98.81 173 THR A N 1
ATOM 1274 C CA . THR A 1 173 ? 7.430 -1.836 4.190 1.00 98.81 173 THR A CA 1
ATOM 1275 C C . THR A 1 173 ? 7.039 -1.026 2.966 1.00 98.81 173 THR A C 1
ATOM 1277 O O . THR A 1 173 ? 7.796 -0.977 2.001 1.00 98.81 173 THR A O 1
ATOM 1280 N N . VAL A 1 174 ? 5.878 -0.376 3.001 1.00 98.50 174 VAL A N 1
ATOM 1281 C CA . VAL A 1 174 ? 5.404 0.512 1.932 1.00 98.50 174 VAL A CA 1
ATOM 1282 C C . VAL A 1 174 ? 5.113 1.882 2.529 1.00 98.50 174 VAL A C 1
ATOM 1284 O O . VAL A 1 174 ? 4.251 2.026 3.398 1.00 98.50 174 VAL A O 1
ATOM 1287 N N . SER A 1 175 ? 5.851 2.894 2.081 1.00 94.94 175 SER A N 1
ATOM 1288 C CA . SER A 1 175 ? 5.646 4.271 2.537 1.00 94.94 175 SER A CA 1
ATOM 1289 C C . SER A 1 175 ? 4.474 4.949 1.818 1.00 94.94 175 SER A C 1
ATOM 1291 O O . SER A 1 175 ? 3.795 5.777 2.419 1.00 94.94 175 SER A O 1
ATOM 1293 N N . GLY A 1 176 ? 4.212 4.585 0.560 1.00 89.81 176 GLY A N 1
ATOM 1294 C CA . GLY A 1 176 ? 3.004 4.971 -0.167 1.00 89.81 176 GLY A CA 1
ATOM 1295 C C . GLY A 1 176 ? 1.818 4.050 0.127 1.00 89.81 176 GLY A C 1
ATOM 1296 O O . GLY A 1 176 ? 1.755 3.399 1.169 1.00 89.81 176 GLY A O 1
ATOM 1297 N N . ALA A 1 177 ? 0.855 4.007 -0.790 1.00 91.06 177 ALA A N 1
ATOM 1298 C CA . ALA A 1 177 ? -0.333 3.165 -0.694 1.00 91.06 177 ALA A CA 1
ATOM 1299 C C . ALA A 1 177 ? -0.089 1.737 -1.210 1.00 91.06 177 ALA A C 1
ATOM 1301 O O . ALA A 1 177 ? 0.744 1.513 -2.093 1.00 91.06 177 ALA A O 1
ATOM 1302 N N . ILE A 1 178 ? -0.872 0.787 -0.695 1.00 98.50 178 ILE A N 1
ATOM 1303 C CA . ILE A 1 178 ? -1.024 -0.556 -1.265 1.00 98.50 178 ILE A CA 1
ATOM 1304 C C . ILE A 1 178 ? -2.373 -0.622 -1.977 1.00 98.50 178 ILE A C 1
ATOM 1306 O O . ILE A 1 178 ? -3.409 -0.407 -1.350 1.00 98.50 178 ILE A O 1
ATOM 1310 N N . LEU A 1 179 ? -2.350 -0.981 -3.261 1.00 97.88 179 LEU A N 1
ATOM 1311 C CA . LEU A 1 179 ? -3.530 -1.325 -4.051 1.00 97.88 179 LEU A CA 1
ATOM 1312 C C . LEU A 1 179 ? -3.453 -2.791 -4.480 1.00 97.88 179 LEU A C 1
ATOM 1314 O O . LEU A 1 179 ? -2.535 -3.183 -5.199 1.00 97.88 179 LEU A O 1
ATOM 1318 N N . ILE A 1 180 ? -4.452 -3.580 -4.095 1.00 98.69 180 ILE A N 1
ATOM 1319 C CA . ILE A 1 180 ? -4.708 -4.913 -4.645 1.00 98.69 180 ILE A CA 1
ATOM 1320 C C . ILE A 1 180 ? -5.849 -4.765 -5.648 1.00 98.69 180 ILE A C 1
ATOM 1322 O O . ILE A 1 180 ? -7.004 -4.574 -5.264 1.00 98.69 180 ILE A O 1
ATOM 1326 N N . GLY A 1 181 ? -5.527 -4.796 -6.937 1.00 95.81 181 GLY A N 1
ATOM 1327 C CA . GLY A 1 181 ? -6.507 -4.710 -8.012 1.00 95.81 181 GLY A CA 1
ATOM 1328 C C . GLY A 1 181 ? -7.335 -5.984 -8.136 1.00 95.81 181 GLY A C 1
ATOM 1329 O O . GLY A 1 181 ? -7.014 -7.018 -7.560 1.00 95.81 181 GLY A O 1
ATOM 1330 N N . THR A 1 182 ? -8.421 -5.924 -8.905 1.00 96.31 182 THR A N 1
ATOM 1331 C CA . THR A 1 182 ? -9.436 -7.000 -8.962 1.00 96.31 182 THR A CA 1
ATOM 1332 C C . THR A 1 182 ? -8.915 -8.374 -9.394 1.00 96.31 182 THR A C 1
ATOM 1334 O O . THR A 1 182 ? -9.553 -9.380 -9.091 1.00 96.31 182 THR A O 1
ATOM 1337 N N . LYS A 1 183 ? -7.768 -8.434 -10.084 1.00 96.81 183 LYS A N 1
ATOM 1338 C CA . LYS A 1 183 ? -7.103 -9.685 -10.483 1.00 96.81 183 LYS A CA 1
ATOM 1339 C C . LYS A 1 183 ? -5.811 -9.952 -9.711 1.00 96.81 183 LYS A C 1
ATOM 1341 O O . LYS A 1 183 ? -5.169 -10.973 -9.934 1.00 96.81 183 LYS A O 1
ATOM 1346 N N . GLY A 1 184 ? -5.422 -9.038 -8.832 1.00 98.62 184 GLY A N 1
ATOM 1347 C CA . GLY A 1 184 ? -4.226 -9.154 -8.025 1.00 98.62 184 GLY A CA 1
ATOM 1348 C C . GLY A 1 184 ? -4.467 -9.964 -6.764 1.00 98.62 184 GLY A C 1
ATOM 1349 O O . GLY A 1 184 ? -5.551 -9.943 -6.168 1.00 98.62 184 GLY A O 1
ATOM 1350 N N . THR A 1 185 ? -3.419 -10.659 -6.338 1.00 98.88 185 THR A N 1
ATOM 1351 C CA . THR A 1 185 ? -3.392 -11.365 -5.062 1.00 98.88 185 THR A CA 1
ATOM 1352 C C . THR A 1 185 ? -2.136 -11.013 -4.281 1.00 98.88 185 THR A C 1
ATOM 1354 O O . THR A 1 185 ? -1.028 -11.144 -4.791 1.00 98.88 185 THR A O 1
ATOM 1357 N N . ILE A 1 186 ? -2.286 -10.637 -3.011 1.00 98.88 186 ILE A N 1
ATOM 1358 C CA . ILE A 1 186 ? -1.167 -10.600 -2.061 1.00 98.88 186 ILE A CA 1
ATOM 1359 C C . ILE A 1 186 ? -1.298 -11.790 -1.110 1.00 98.88 186 ILE A C 1
ATOM 1361 O O . ILE A 1 186 ? -2.314 -11.943 -0.429 1.00 98.88 186 ILE A O 1
ATOM 1365 N N . GLN A 1 187 ? -0.255 -12.616 -1.031 1.00 98.81 187 GLN A N 1
ATOM 1366 C CA . GLN A 1 187 ? -0.132 -13.696 -0.055 1.00 98.81 187 GLN A CA 1
ATOM 1367 C C . GLN A 1 187 ? 0.813 -13.265 1.070 1.00 98.81 187 GLN A C 1
ATOM 1369 O O . GLN A 1 187 ? 2.037 -13.257 0.919 1.00 98.81 187 GLN A O 1
ATOM 1374 N N . GLY A 1 188 ? 0.232 -12.905 2.218 1.00 98.19 188 GLY A N 1
ATOM 1375 C CA . GLY A 1 188 ? 0.967 -12.392 3.374 1.00 98.19 188 GLY A CA 1
ATOM 1376 C C . GLY A 1 188 ? 1.871 -13.432 4.041 1.00 98.19 188 GLY A C 1
ATOM 1377 O O . GLY A 1 188 ? 2.937 -13.098 4.552 1.00 98.19 188 GLY A O 1
ATOM 1378 N N . GLY A 1 189 ? 1.490 -14.713 4.032 1.00 97.62 189 GLY A N 1
ATOM 1379 C CA . GLY A 1 189 ? 2.231 -15.740 4.772 1.00 97.62 189 GLY A CA 1
ATOM 1380 C C . GLY A 1 189 ? 2.329 -15.370 6.258 1.00 97.62 189 GLY A C 1
ATOM 1381 O O . GLY A 1 189 ? 1.322 -15.018 6.863 1.00 97.62 189 GLY A O 1
ATOM 1382 N N . SER A 1 190 ? 3.528 -15.416 6.842 1.00 98.06 190 SER A N 1
ATOM 1383 C CA . SER A 1 190 ? 3.802 -14.983 8.225 1.00 98.06 190 SER A CA 1
ATOM 1384 C C . SER A 1 190 ? 4.510 -13.619 8.307 1.00 98.06 190 SER A C 1
ATOM 1386 O O . SER A 1 190 ? 5.283 -13.383 9.235 1.00 98.06 190 SER A O 1
ATOM 1388 N N . SER A 1 191 ? 4.344 -12.758 7.298 1.00 98.56 191 SER A N 1
ATOM 1389 C CA . SER A 1 191 ? 5.075 -11.492 7.190 1.00 98.56 191 SER A CA 1
ATOM 1390 C C . SER A 1 191 ? 4.621 -10.428 8.192 1.00 98.56 191 SER A C 1
ATOM 1392 O O . SER A 1 191 ? 3.544 -10.498 8.788 1.00 98.56 191 SER A O 1
ATOM 1394 N N . ILE A 1 192 ? 5.444 -9.391 8.332 1.00 98.81 192 ILE A N 1
ATOM 1395 C CA . ILE A 1 192 ? 5.029 -8.105 8.893 1.00 98.81 192 ILE A CA 1
ATOM 1396 C C . ILE A 1 192 ? 4.926 -7.124 7.725 1.00 98.81 192 ILE A C 1
ATOM 1398 O O . ILE A 1 192 ? 5.906 -6.926 7.008 1.00 98.81 192 ILE A O 1
ATOM 1402 N N . ILE A 1 193 ? 3.748 -6.535 7.541 1.00 98.88 193 ILE A N 1
ATOM 1403 C CA . ILE A 1 193 ? 3.455 -5.530 6.520 1.00 98.88 193 ILE A CA 1
ATOM 1404 C C . ILE A 1 193 ? 3.299 -4.188 7.233 1.00 98.88 193 ILE A C 1
ATOM 1406 O O . ILE A 1 193 ? 2.322 -3.979 7.950 1.00 98.88 193 ILE A O 1
ATOM 1410 N N . VAL A 1 194 ? 4.262 -3.289 7.056 1.00 98.88 194 VAL A N 1
ATOM 1411 C CA . VAL A 1 194 ? 4.211 -1.917 7.572 1.00 98.88 194 VAL A CA 1
ATOM 1412 C C . VAL A 1 194 ? 3.781 -0.996 6.442 1.00 98.88 194 VAL A C 1
ATOM 1414 O O . VAL A 1 194 ? 4.439 -0.929 5.407 1.00 98.88 194 VAL A O 1
ATOM 1417 N N . LEU A 1 195 ? 2.679 -0.284 6.641 1.00 98.81 195 LEU A N 1
ATOM 1418 C CA . LEU A 1 195 ? 2.082 0.580 5.635 1.00 98.81 195 LEU A CA 1
ATOM 1419 C C . LEU A 1 195 ? 1.915 1.999 6.179 1.00 98.81 195 LEU A C 1
ATOM 1421 O O . LEU A 1 195 ? 1.225 2.196 7.183 1.00 98.81 195 LEU A O 1
ATOM 1425 N N . ASN A 1 196 ? 2.486 2.985 5.483 1.00 96.56 196 ASN A N 1
ATOM 1426 C CA . ASN A 1 196 ? 2.299 4.401 5.809 1.00 96.56 196 ASN A CA 1
ATOM 1427 C C . ASN A 1 196 ? 1.248 5.100 4.920 1.00 96.56 196 ASN A C 1
ATOM 1429 O O . ASN A 1 196 ? 0.714 6.127 5.320 1.00 96.56 196 ASN A O 1
ATOM 1433 N N . GLY A 1 197 ? 0.907 4.572 3.743 1.00 94.31 197 GLY A N 1
ATOM 1434 C CA . GLY A 1 197 ? -0.182 5.107 2.915 1.00 94.31 197 GLY A CA 1
ATOM 1435 C C . GLY A 1 197 ? -1.512 4.379 3.107 1.00 94.31 197 GLY A C 1
ATOM 1436 O O . GLY A 1 197 ? -1.727 3.681 4.093 1.00 94.31 197 GLY A O 1
ATOM 1437 N N . ASN A 1 198 ? -2.434 4.533 2.161 1.00 95.38 198 ASN A N 1
ATOM 1438 C CA . ASN A 1 198 ? -3.749 3.892 2.241 1.00 95.38 198 ASN A CA 1
ATOM 1439 C C . ASN A 1 198 ? -3.686 2.398 1.905 1.00 95.38 198 ASN A C 1
ATOM 1441 O O . ASN A 1 198 ? -2.832 1.959 1.131 1.00 95.38 198 ASN A O 1
ATOM 1445 N N . TRP A 1 199 ? -4.611 1.631 2.481 1.00 98.75 199 TRP A N 1
ATOM 1446 C CA . TRP A 1 199 ? -4.847 0.233 2.133 1.00 98.75 199 TRP A CA 1
ATOM 1447 C C . TRP A 1 199 ? -6.082 0.146 1.246 1.00 98.75 199 TRP A C 1
ATOM 1449 O O . TRP A 1 199 ? -7.175 0.496 1.684 1.00 98.75 199 TRP A O 1
ATOM 1459 N N . GLU A 1 200 ? -5.937 -0.359 0.028 1.00 98.31 200 GLU A N 1
ATOM 1460 C CA . GLU A 1 200 ? -7.051 -0.549 -0.892 1.00 98.31 200 GLU A CA 1
ATOM 1461 C C . GLU A 1 200 ? -7.074 -1.982 -1.426 1.00 98.31 200 GLU A C 1
ATOM 1463 O O . GLU A 1 200 ? -6.198 -2.395 -2.187 1.00 98.31 200 GLU A O 1
ATOM 1468 N N . ASN A 1 201 ? -8.096 -2.749 -1.044 1.00 98.62 201 ASN A N 1
ATOM 1469 C CA . ASN A 1 201 ? -8.267 -4.124 -1.497 1.00 98.62 201 ASN A CA 1
ATOM 1470 C C . ASN A 1 201 ? -9.512 -4.284 -2.376 1.00 98.62 201 ASN A C 1
ATOM 1472 O O . ASN A 1 201 ? -10.629 -4.419 -1.879 1.00 98.62 201 ASN A O 1
ATOM 1476 N N . ARG A 1 202 ? -9.309 -4.332 -3.695 1.00 97.38 202 ARG A N 1
ATOM 1477 C CA . ARG A 1 202 ? -10.336 -4.683 -4.693 1.00 97.38 202 ARG A CA 1
ATOM 1478 C C . ARG A 1 202 ? -10.219 -6.129 -5.183 1.00 97.38 202 ARG A C 1
ATOM 1480 O O . ARG A 1 202 ? -11.100 -6.590 -5.906 1.00 97.38 202 ARG A O 1
ATOM 1487 N N . GLY A 1 203 ? -9.122 -6.803 -4.846 1.00 98.31 203 GLY A N 1
ATOM 1488 C CA . GLY A 1 203 ? -8.814 -8.177 -5.229 1.00 98.31 203 GLY A CA 1
ATOM 1489 C C . GLY A 1 203 ? -8.773 -9.109 -4.028 1.00 98.31 203 GLY A C 1
ATOM 1490 O O . GLY A 1 203 ? -9.694 -9.141 -3.210 1.00 98.31 203 GLY A O 1
ATOM 1491 N N . THR A 1 204 ? -7.700 -9.897 -3.941 1.00 98.69 204 THR A N 1
ATOM 1492 C CA . THR A 1 204 ? -7.560 -10.930 -2.913 1.00 98.69 204 THR A CA 1
ATOM 1493 C C . THR A 1 204 ? -6.360 -10.676 -2.007 1.00 98.69 204 THR A C 1
ATOM 1495 O O . THR A 1 204 ? -5.210 -10.683 -2.441 1.00 98.69 204 THR A O 1
ATOM 1498 N N . PHE A 1 205 ? -6.613 -10.546 -0.707 1.00 98.88 205 PHE A N 1
ATOM 1499 C CA . PHE A 1 205 ? -5.572 -10.614 0.314 1.00 98.88 205 PHE A CA 1
ATOM 1500 C C . PHE A 1 205 ? -5.682 -11.931 1.085 1.00 98.88 205 PHE A C 1
ATOM 1502 O O . PHE A 1 205 ? -6.641 -12.166 1.822 1.00 98.88 205 PHE A O 1
ATOM 1509 N N . HIS A 1 206 ? -4.689 -12.803 0.929 1.00 98.62 206 HIS A N 1
ATOM 1510 C CA . HIS A 1 206 ? -4.545 -14.016 1.728 1.00 98.62 206 HIS A CA 1
ATOM 1511 C C . HIS A 1 206 ? -3.622 -13.732 2.907 1.00 98.62 206 HIS A C 1
ATOM 1513 O O . HIS A 1 206 ? -2.398 -13.816 2.802 1.00 98.62 206 HIS A O 1
ATOM 1519 N N . HIS A 1 207 ? -4.225 -13.393 4.045 1.00 98.50 207 HIS A N 1
ATOM 1520 C CA . HIS A 1 207 ? -3.497 -12.910 5.215 1.00 98.50 207 HIS A CA 1
ATOM 1521 C C . HIS A 1 207 ? -2.513 -13.918 5.825 1.00 98.50 207 HIS A C 1
ATOM 1523 O O . HIS A 1 207 ? -1.536 -13.493 6.435 1.00 98.50 207 HIS A O 1
ATOM 1529 N N . GLY A 1 208 ? -2.746 -15.231 5.714 1.00 98.31 208 GLY A N 1
ATOM 1530 C CA . GLY A 1 208 ? -1.953 -16.228 6.442 1.00 98.31 208 GLY A CA 1
ATOM 1531 C C . GLY A 1 208 ? -1.946 -15.943 7.949 1.00 98.31 208 GLY A C 1
ATOM 1532 O O . GLY A 1 208 ? -3.001 -15.785 8.557 1.00 98.31 208 GLY A O 1
ATOM 1533 N N . THR A 1 209 ? -0.764 -15.821 8.541 1.00 98.62 209 THR A N 1
ATOM 1534 C CA . THR A 1 209 ? -0.565 -15.373 9.929 1.00 98.62 209 THR A CA 1
ATOM 1535 C C . THR A 1 209 ? 0.111 -13.999 10.014 1.00 98.62 209 THR A C 1
ATOM 1537 O O . THR A 1 209 ? 0.688 -13.652 11.045 1.00 98.62 209 THR A O 1
ATOM 1540 N N . SER A 1 210 ? 0.061 -13.217 8.930 1.00 98.75 210 SER A N 1
ATOM 1541 C CA . SER A 1 210 ? 0.745 -11.926 8.827 1.00 98.75 210 SER A CA 1
ATOM 1542 C C . SER A 1 210 ? 0.193 -10.857 9.775 1.00 98.75 210 SER A C 1
ATOM 1544 O O . SER A 1 210 ? -0.944 -10.916 10.252 1.00 98.75 210 SER A O 1
ATOM 1546 N N . SER A 1 211 ? 1.011 -9.840 10.034 1.00 98.88 211 SER A N 1
ATOM 1547 C CA . SER A 1 211 ? 0.610 -8.655 10.790 1.00 98.88 211 SER A CA 1
ATOM 1548 C C . SER A 1 211 ? 0.638 -7.426 9.898 1.00 98.88 211 SER A C 1
ATOM 1550 O O . SER A 1 211 ? 1.701 -7.077 9.392 1.00 98.88 211 SER A O 1
ATOM 1552 N N . VAL A 1 212 ? -0.502 -6.750 9.748 1.00 98.94 212 VAL A N 1
ATOM 1553 C CA . VAL A 1 212 ? -0.588 -5.455 9.062 1.00 98.94 212 VAL A CA 1
ATOM 1554 C C . VAL A 1 212 ? -0.536 -4.336 10.099 1.00 98.94 212 VAL A C 1
ATOM 1556 O O . VAL A 1 212 ? -1.355 -4.285 11.019 1.00 98.94 212 VAL A O 1
ATOM 1559 N N . ILE A 1 213 ? 0.444 -3.447 9.956 1.00 98.88 213 ILE A N 1
ATOM 1560 C CA . ILE A 1 213 ? 0.686 -2.299 10.828 1.00 98.88 213 ILE A CA 1
ATOM 1561 C C . ILE A 1 213 ? 0.486 -1.028 10.006 1.00 98.88 213 ILE A C 1
ATOM 1563 O O . ILE A 1 213 ? 1.261 -0.727 9.101 1.00 98.88 213 ILE A O 1
ATOM 1567 N N . LEU A 1 214 ? -0.550 -0.276 10.354 1.00 98.81 214 LEU A N 1
ATOM 1568 C CA . LEU A 1 214 ? -0.869 1.026 9.788 1.00 98.81 214 LEU A CA 1
ATOM 1569 C C . LEU A 1 214 ? -0.111 2.095 10.583 1.00 98.81 214 LEU A C 1
ATOM 1571 O O . LEU A 1 214 ? -0.436 2.371 11.739 1.00 98.81 214 LEU A O 1
ATOM 1575 N N . ASN A 1 215 ? 0.949 2.642 9.992 1.00 96.88 215 ASN A N 1
ATOM 1576 C CA . ASN A 1 215 ? 1.906 3.523 10.664 1.00 96.88 215 ASN A CA 1
ATOM 1577 C C . ASN A 1 215 ? 1.913 4.962 10.108 1.00 96.88 215 ASN A C 1
ATOM 1579 O O . ASN A 1 215 ? 2.613 5.825 10.629 1.00 96.88 215 ASN A O 1
ATOM 1583 N N . GLY A 1 216 ? 1.121 5.238 9.073 1.00 94.31 216 GLY A N 1
ATOM 1584 C CA . GLY A 1 216 ? 0.961 6.580 8.510 1.00 94.31 216 GLY A CA 1
ATOM 1585 C C . GLY A 1 216 ? -0.096 7.407 9.218 1.00 94.31 216 GLY A C 1
ATOM 1586 O O . GLY A 1 216 ? -0.742 6.921 10.134 1.00 94.31 216 GLY A O 1
ATOM 1587 N N . SER A 1 217 ? -0.313 8.640 8.775 1.00 94.06 217 SER A N 1
ATOM 1588 C CA . SER A 1 217 ? -1.341 9.533 9.331 1.00 94.06 217 SER A CA 1
ATOM 1589 C C . SER A 1 217 ? -2.542 9.640 8.399 1.00 94.06 217 SER A C 1
ATOM 1591 O O . SER A 1 217 ? -2.373 9.637 7.182 1.00 94.06 217 SER A O 1
ATOM 1593 N N . ASN A 1 218 ? -3.744 9.783 8.960 1.00 94.12 218 ASN A N 1
ATOM 1594 C CA . ASN A 1 218 ? -4.998 9.965 8.218 1.00 94.12 218 ASN A CA 1
ATOM 1595 C C . ASN A 1 218 ? -5.238 8.888 7.143 1.00 94.12 218 ASN A C 1
ATOM 1597 O O . ASN A 1 218 ? -5.687 9.188 6.037 1.00 94.12 218 ASN A O 1
ATOM 1601 N N . GLN A 1 219 ? -4.907 7.633 7.461 1.00 97.06 219 GLN A N 1
ATOM 1602 C CA . GLN A 1 219 ? -4.990 6.518 6.516 1.00 97.06 219 GLN A CA 1
ATOM 1603 C C . GLN A 1 219 ? -6.444 6.108 6.258 1.00 97.06 219 GLN A C 1
ATOM 1605 O O . GLN A 1 219 ? -7.303 6.202 7.137 1.00 97.06 219 GLN A O 1
ATOM 1610 N N . ILE A 1 220 ? -6.695 5.595 5.056 1.00 98.25 220 ILE A N 1
ATOM 1611 C CA . ILE A 1 220 ? -7.972 5.007 4.644 1.00 98.25 220 ILE A CA 1
ATOM 1612 C C . ILE A 1 220 ? -7.773 3.504 4.410 1.00 98.25 220 ILE A C 1
ATOM 1614 O O . ILE A 1 220 ? -6.801 3.100 3.766 1.00 98.25 220 ILE A O 1
ATOM 1618 N N . ILE A 1 221 ? -8.702 2.690 4.916 1.00 98.75 221 ILE A N 1
ATOM 1619 C CA . ILE A 1 221 ? -8.872 1.282 4.545 1.00 98.75 221 ILE A CA 1
ATOM 1620 C C . ILE A 1 221 ? -10.103 1.169 3.643 1.00 98.75 221 ILE A C 1
ATOM 1622 O O . ILE A 1 221 ? -11.223 1.447 4.077 1.00 98.75 221 ILE A O 1
ATOM 1626 N N . SER A 1 222 ? -9.881 0.736 2.407 1.00 97.38 222 SER A N 1
ATOM 1627 C CA . SER A 1 222 ? -10.895 0.573 1.367 1.00 97.38 222 SER A CA 1
ATOM 1628 C C . SER A 1 222 ? -11.021 -0.876 0.910 1.00 97.38 222 SER A C 1
ATOM 1630 O O . SER A 1 222 ? -10.042 -1.629 0.856 1.00 97.38 222 SER A O 1
ATOM 1632 N N . GLY A 1 223 ? -12.246 -1.247 0.550 1.00 98.00 223 GLY A N 1
ATOM 1633 C CA . GLY A 1 223 ? -12.654 -2.593 0.187 1.00 98.00 223 GLY A CA 1
ATOM 1634 C C . GLY A 1 223 ? -12.739 -3.554 1.371 1.00 98.00 223 GLY A C 1
ATOM 1635 O O . GLY A 1 223 ? -12.309 -3.276 2.491 1.00 98.00 223 GLY A O 1
ATOM 1636 N N . ASN A 1 224 ? -13.311 -4.731 1.124 1.00 98.62 224 ASN A N 1
ATOM 1637 C CA . ASN A 1 224 ? -13.413 -5.775 2.141 1.00 98.62 224 ASN A CA 1
ATOM 1638 C C . ASN A 1 224 ? -12.054 -6.457 2.327 1.00 98.62 224 ASN A C 1
ATOM 1640 O O . ASN A 1 224 ? -11.463 -6.937 1.360 1.00 98.62 224 ASN A O 1
ATOM 1644 N N . SER A 1 225 ? -11.571 -6.553 3.565 1.00 98.62 225 SER A N 1
ATOM 1645 C CA . SER A 1 225 ? -10.321 -7.256 3.874 1.00 98.62 225 SER A CA 1
ATOM 1646 C C . SER A 1 225 ? -10.480 -8.172 5.083 1.00 98.62 225 SER A C 1
ATOM 1648 O O . SER A 1 225 ? -11.229 -7.891 6.017 1.00 98.62 225 SER A O 1
ATOM 1650 N N . SER A 1 226 ? -9.753 -9.289 5.065 1.00 98.75 226 SER A N 1
ATOM 1651 C CA . SER A 1 226 ? -9.562 -10.150 6.234 1.00 98.75 226 SER A CA 1
ATOM 1652 C C . SER A 1 226 ? -8.100 -10.088 6.646 1.00 98.75 226 SER A C 1
ATOM 1654 O O . SER A 1 226 ? -7.228 -10.468 5.871 1.00 98.75 226 SER A O 1
ATOM 1656 N N . PHE A 1 227 ? -7.834 -9.609 7.853 1.00 98.94 227 PHE A N 1
ATOM 1657 C CA . PHE A 1 227 ? -6.504 -9.517 8.441 1.00 98.94 227 PHE A CA 1
ATOM 1658 C C . PHE A 1 227 ? -6.328 -10.599 9.503 1.00 98.94 227 PHE A C 1
ATOM 1660 O O . PHE A 1 227 ? -7.262 -10.907 10.245 1.00 98.94 227 PHE A O 1
ATOM 1667 N N . TYR A 1 228 ? -5.117 -11.142 9.637 1.00 98.88 228 TYR A N 1
ATOM 1668 C CA . TYR A 1 228 ? -4.808 -11.988 10.787 1.00 98.88 228 TYR A CA 1
ATOM 1669 C C . TYR A 1 228 ? -4.552 -11.124 12.027 1.00 98.88 228 TYR A C 1
ATOM 1671 O O . TYR A 1 228 ? -5.323 -11.194 12.984 1.00 98.88 228 TYR A O 1
ATOM 1679 N N . ASN A 1 229 ? -3.556 -10.231 11.973 1.00 98.88 229 ASN A N 1
ATOM 1680 C CA . ASN A 1 229 ? -3.422 -9.121 12.919 1.00 98.88 229 ASN A CA 1
ATOM 1681 C C . ASN A 1 229 ? -3.536 -7.777 12.192 1.00 98.88 229 ASN A C 1
ATOM 1683 O O . ASN A 1 229 ? -2.942 -7.605 11.127 1.00 98.88 229 ASN A O 1
ATOM 1687 N N . LEU A 1 230 ? -4.241 -6.821 12.799 1.00 98.94 230 LEU A N 1
ATOM 1688 C CA . LEU A 1 230 ? -4.320 -5.434 12.337 1.00 98.94 230 LEU A CA 1
ATOM 1689 C C . LEU A 1 230 ? -3.991 -4.497 13.499 1.00 98.94 230 LEU A C 1
ATOM 1691 O O . LEU A 1 230 ? -4.604 -4.594 14.564 1.00 98.94 230 LEU A O 1
ATOM 1695 N N . ALA A 1 231 ? -3.039 -3.590 13.292 1.00 98.88 231 ALA A N 1
ATOM 1696 C CA . ALA A 1 231 ? -2.622 -2.628 14.300 1.00 98.88 231 ALA A CA 1
ATOM 1697 C C . ALA A 1 231 ? -2.573 -1.199 13.750 1.00 98.88 231 ALA A C 1
ATOM 1699 O O . ALA A 1 231 ? -1.951 -0.951 12.720 1.00 98.88 231 ALA A O 1
ATOM 1700 N N . LYS A 1 232 ? -3.158 -0.258 14.494 1.00 98.75 232 LYS A N 1
ATOM 1701 C CA . LYS A 1 232 ? -2.980 1.188 14.333 1.00 98.75 232 LYS A CA 1
ATOM 1702 C C . LYS A 1 232 ? -2.705 1.787 15.712 1.00 98.75 232 LYS A C 1
ATOM 1704 O O . LYS A 1 232 ? -3.561 1.728 16.591 1.00 98.75 232 LYS A O 1
ATOM 1709 N N . ASN A 1 233 ? -1.505 2.335 15.896 1.00 97.50 233 ASN A N 1
ATOM 1710 C CA . ASN A 1 233 ? -1.098 3.008 17.131 1.00 97.50 233 ASN A CA 1
ATOM 1711 C C . ASN A 1 233 ? -0.743 4.459 16.803 1.00 97.50 233 ASN A C 1
ATOM 1713 O O . ASN A 1 233 ? 0.206 4.710 16.063 1.00 97.50 233 ASN A O 1
ATOM 1717 N N . ALA A 1 234 ? -1.506 5.402 17.337 1.00 96.06 234 ALA A N 1
ATOM 1718 C CA . ALA A 1 234 ? -1.295 6.827 17.164 1.00 96.06 234 ALA A CA 1
ATOM 1719 C C . ALA A 1 234 ? -0.660 7.421 18.430 1.00 96.06 234 ALA A C 1
ATOM 1721 O O . ALA A 1 234 ? -1.147 7.242 19.546 1.00 96.06 234 ALA A O 1
ATOM 1722 N N . SER A 1 235 ? 0.463 8.121 18.262 1.00 91.81 235 SER A N 1
ATOM 1723 C CA . SER A 1 235 ? 1.169 8.821 19.347 1.00 91.81 235 SER A CA 1
ATOM 1724 C C . SER A 1 235 ? 0.727 10.285 19.506 1.00 91.81 235 SER A C 1
ATOM 1726 O O . SER A 1 235 ? 0.968 10.899 20.553 1.00 91.81 235 SER A O 1
ATOM 1728 N N . VAL A 1 236 ? 0.061 10.811 18.479 1.00 93.75 236 VAL A N 1
ATOM 1729 C CA . VAL A 1 236 ? -0.548 12.141 18.356 1.00 93.75 236 VAL A CA 1
ATOM 1730 C C . VAL A 1 236 ? -1.997 11.981 17.888 1.00 93.75 236 VAL A C 1
ATOM 1732 O O . VAL A 1 236 ? -2.407 10.865 17.575 1.00 93.75 236 VAL A O 1
ATOM 1735 N N . GLU A 1 237 ? -2.770 13.067 17.866 1.00 93.25 237 GLU A N 1
ATOM 1736 C CA . GLU A 1 237 ? -4.110 13.046 17.270 1.00 93.25 237 GLU A CA 1
ATOM 1737 C C . GLU A 1 237 ? -4.023 12.580 15.811 1.00 93.25 237 GLU A C 1
ATOM 1739 O O . GLU A 1 237 ? -3.203 13.076 15.036 1.00 93.25 237 GLU A O 1
ATOM 1744 N N . ASP A 1 238 ? -4.838 11.589 15.462 1.00 97.44 238 ASP A N 1
ATOM 1745 C CA . ASP A 1 238 ? -4.803 10.957 14.149 1.00 97.44 238 ASP A CA 1
ATOM 1746 C C . ASP A 1 238 ? -6.177 10.390 13.795 1.00 97.44 238 ASP A C 1
ATOM 1748 O O . ASP A 1 238 ? -7.015 10.143 14.668 1.00 97.44 238 ASP A O 1
ATOM 1752 N N . SER A 1 239 ? -6.401 10.158 12.506 1.00 97.69 239 SER A N 1
ATOM 1753 C CA . SER A 1 239 ? -7.623 9.544 11.998 1.00 97.69 239 SER A CA 1
ATOM 1754 C C . SER A 1 239 ? -7.326 8.268 11.219 1.00 97.69 239 SER A C 1
ATOM 1756 O O . SER A 1 239 ? -6.363 8.177 10.460 1.00 97.69 239 SER A O 1
ATOM 1758 N N . LEU A 1 240 ? -8.197 7.280 11.383 1.00 98.75 240 LEU A N 1
ATOM 1759 C CA . LEU A 1 240 ? -8.286 6.096 10.547 1.00 98.75 240 LEU A CA 1
ATOM 1760 C C . LEU A 1 240 ? -9.694 6.039 9.956 1.00 98.75 240 LEU A C 1
ATOM 1762 O O . LEU A 1 240 ? -10.689 5.959 10.683 1.00 98.75 240 LEU A O 1
ATOM 1766 N N . TYR A 1 241 ? -9.763 6.085 8.633 1.00 98.81 241 TYR A N 1
ATOM 1767 C CA . TYR A 1 241 ? -11.011 6.041 7.889 1.00 98.81 241 TYR A CA 1
ATOM 1768 C C . TYR A 1 241 ? -11.254 4.641 7.337 1.00 98.81 241 TYR A C 1
ATOM 1770 O O . TYR A 1 241 ? -10.332 3.970 6.871 1.00 98.81 241 TYR A O 1
ATOM 1778 N N . PHE A 1 242 ? -12.512 4.227 7.340 1.00 98.81 242 PHE A N 1
ATOM 1779 C CA . PHE A 1 242 ? -12.974 2.974 6.765 1.00 98.81 242 PHE A CA 1
ATOM 1780 C C . PHE A 1 242 ? -14.008 3.277 5.690 1.00 98.81 242 PHE A C 1
ATOM 1782 O O . PHE A 1 242 ? -14.914 4.084 5.909 1.00 98.81 242 PHE A O 1
ATOM 1789 N N . GLU A 1 243 ? -13.875 2.643 4.528 1.00 98.50 243 GLU A N 1
ATOM 1790 C CA . GLU A 1 243 ? -14.859 2.789 3.461 1.00 98.50 243 GLU A CA 1
ATOM 1791 C C . GLU A 1 243 ? -16.247 2.332 3.933 1.00 98.50 243 GLU A C 1
ATOM 1793 O O . GLU A 1 243 ? -16.402 1.230 4.470 1.00 98.50 243 GLU A O 1
ATOM 1798 N N . ALA A 1 244 ? -17.250 3.192 3.747 1.00 97.81 244 ALA A N 1
ATOM 1799 C CA . ALA A 1 244 ? -18.636 2.889 4.088 1.00 97.81 244 ALA A CA 1
ATOM 1800 C C . ALA A 1 244 ? -19.121 1.594 3.417 1.00 97.81 244 ALA A C 1
ATOM 1802 O O . ALA A 1 244 ? -18.695 1.262 2.313 1.00 97.81 244 ALA A O 1
ATOM 1803 N N . ASP A 1 245 ? -19.995 0.854 4.102 1.00 96.81 245 ASP A N 1
ATOM 1804 C CA . ASP A 1 245 ? -20.557 -0.425 3.643 1.00 96.81 245 ASP A CA 1
ATOM 1805 C C . ASP A 1 245 ? -19.523 -1.536 3.347 1.00 96.81 245 ASP A C 1
ATOM 1807 O O . ASP A 1 245 ? -19.868 -2.595 2.816 1.00 96.81 245 ASP A O 1
ATOM 1811 N N . THR A 1 246 ? -18.258 -1.355 3.746 1.00 98.56 246 THR A N 1
ATOM 1812 C CA . THR A 1 246 ? -17.231 -2.406 3.703 1.00 98.56 246 THR A CA 1
ATOM 1813 C C . THR A 1 246 ? -17.013 -3.037 5.072 1.00 98.56 246 THR A C 1
ATOM 1815 O O . THR A 1 246 ? -17.216 -2.413 6.114 1.00 98.56 246 THR A O 1
ATOM 1818 N N . THR A 1 247 ? -16.592 -4.301 5.077 1.00 98.69 247 THR A N 1
ATOM 1819 C CA . THR A 1 247 ? -16.311 -5.079 6.284 1.00 98.69 247 THR A CA 1
ATOM 1820 C C . THR A 1 247 ? -14.826 -5.386 6.403 1.00 98.69 247 THR A C 1
ATOM 1822 O O . THR A 1 247 ? -14.227 -5.989 5.510 1.00 98.69 247 THR A O 1
ATOM 1825 N N . GLN A 1 248 ? -14.255 -5.054 7.560 1.00 98.88 248 GLN A N 1
ATOM 1826 C CA . GLN A 1 248 ? -12.918 -5.494 7.956 1.00 98.88 248 GLN A CA 1
ATOM 1827 C C . GLN A 1 248 ? -13.030 -6.652 8.955 1.00 98.88 248 GLN A C 1
ATOM 1829 O O . GLN A 1 248 ? -13.562 -6.490 10.055 1.00 98.88 248 GLN A O 1
ATOM 1834 N N . ILE A 1 249 ? -12.536 -7.834 8.590 1.00 98.88 249 ILE A N 1
ATOM 1835 C CA . ILE A 1 249 ? -12.487 -9.009 9.472 1.00 98.88 249 ILE A CA 1
ATOM 1836 C C . ILE A 1 249 ? -11.092 -9.089 10.089 1.00 98.88 249 ILE A C 1
ATOM 1838 O O . ILE A 1 249 ? -10.098 -8.999 9.374 1.00 98.88 249 ILE A O 1
ATOM 1842 N N . ILE A 1 250 ? -11.002 -9.277 11.407 1.00 98.88 250 ILE A N 1
ATOM 1843 C CA . ILE A 1 250 ? -9.721 -9.454 12.099 1.00 98.88 250 ILE A CA 1
ATOM 1844 C C . ILE A 1 250 ? -9.754 -10.770 12.865 1.00 98.88 250 ILE A C 1
ATOM 1846 O O . ILE A 1 250 ? -10.485 -10.902 13.845 1.00 98.88 250 ILE A O 1
ATOM 1850 N N . ILE A 1 251 ? -8.968 -11.743 12.407 1.00 98.81 251 ILE A N 1
ATOM 1851 C CA . ILE A 1 251 ? -9.036 -13.129 12.882 1.00 98.81 251 ILE A CA 1
ATOM 1852 C C . ILE A 1 251 ? -8.401 -13.292 14.267 1.00 98.81 251 ILE A C 1
ATOM 1854 O O . ILE A 1 251 ? -9.007 -13.910 15.137 1.00 98.81 251 ILE A O 1
ATOM 1858 N N . ASN A 1 252 ? -7.201 -12.744 14.487 1.00 98.75 252 ASN A N 1
ATOM 1859 C CA . ASN A 1 252 ? -6.416 -13.008 15.694 1.00 98.75 252 ASN A CA 1
ATOM 1860 C C . ASN A 1 252 ? -6.307 -11.803 16.632 1.00 98.75 252 ASN A C 1
ATOM 1862 O O . ASN A 1 252 ? -6.794 -11.884 17.752 1.00 98.75 252 ASN A O 1
ATOM 1866 N N . ASN A 1 253 ? -5.691 -10.693 16.220 1.00 98.62 253 ASN A N 1
ATOM 1867 C CA . ASN A 1 253 ? -5.534 -9.537 17.108 1.00 98.62 253 ASN A CA 1
ATOM 1868 C C . ASN A 1 253 ? -5.844 -8.213 16.409 1.00 98.62 253 ASN A C 1
ATOM 1870 O O . ASN A 1 253 ? -5.196 -7.857 15.423 1.00 98.62 253 ASN A O 1
ATOM 1874 N N . LEU A 1 254 ? -6.793 -7.465 16.975 1.00 98.88 254 LEU A N 1
ATOM 1875 C CA . LEU A 1 254 ? -7.075 -6.077 16.627 1.00 98.88 254 LEU A CA 1
ATOM 1876 C C . LEU A 1 254 ? -6.468 -5.151 17.684 1.00 98.88 254 LEU A C 1
ATOM 1878 O O . LEU A 1 254 ? -6.852 -5.213 18.853 1.00 98.88 254 LEU A O 1
ATOM 1882 N N . THR A 1 255 ? -5.585 -4.253 17.256 1.00 98.75 255 THR A N 1
ATOM 1883 C CA . THR A 1 255 ? -5.031 -3.187 18.095 1.00 98.75 255 THR A CA 1
ATOM 1884 C C . THR A 1 255 ? -5.373 -1.824 17.501 1.00 98.75 255 THR A C 1
ATOM 1886 O O . THR A 1 255 ? -4.890 -1.491 16.423 1.00 98.75 255 THR A O 1
ATOM 1889 N N . LEU A 1 256 ? -6.168 -1.024 18.210 1.00 98.75 256 LEU A N 1
ATOM 1890 C CA . LEU A 1 256 ? -6.481 0.363 17.850 1.00 98.75 256 LEU A CA 1
ATOM 1891 C C . LEU A 1 256 ? -6.215 1.234 19.075 1.00 98.75 256 LEU A C 1
ATOM 1893 O O . LEU A 1 256 ? -6.949 1.155 20.060 1.00 98.75 256 LEU A O 1
ATOM 1897 N N . GLN A 1 257 ? -5.138 2.013 19.040 1.00 98.00 257 GLN A N 1
ATOM 1898 C CA . GLN A 1 257 ? -4.698 2.797 20.191 1.00 98.00 257 GLN A CA 1
ATOM 1899 C C . GLN A 1 257 ? -4.421 4.237 19.786 1.00 98.00 257 GLN A C 1
ATOM 1901 O O . GLN A 1 257 ? -3.619 4.482 18.887 1.00 98.00 257 GLN A O 1
ATOM 1906 N N . GLY A 1 258 ? -5.060 5.181 20.467 1.00 97.88 258 GLY A N 1
ATOM 1907 C CA . GLY A 1 258 ? -4.577 6.554 20.560 1.00 97.88 258 GLY A CA 1
ATOM 1908 C C . GLY A 1 258 ? -3.772 6.760 21.840 1.00 97.88 258 GLY A C 1
ATOM 1909 O O . GLY A 1 258 ? -3.215 5.827 22.427 1.00 97.88 258 GLY A O 1
ATOM 1910 N N . LYS A 1 259 ? -3.768 7.996 22.331 1.00 96.19 259 LYS A N 1
ATOM 1911 C CA . LYS A 1 259 ? -3.155 8.373 23.605 1.00 96.19 259 LYS A CA 1
ATOM 1912 C C . LYS A 1 259 ? -4.089 9.299 24.380 1.00 96.19 259 LYS A C 1
ATOM 1914 O O . LYS A 1 259 ? -4.930 9.979 23.802 1.00 96.19 259 LYS A O 1
ATOM 1919 N N . SER A 1 260 ? -3.937 9.362 25.702 1.00 94.75 260 SER A N 1
ATOM 1920 C CA . SER A 1 260 ? -4.662 10.344 26.520 1.00 94.75 260 SER A CA 1
ATOM 1921 C C . SER A 1 260 ? -4.490 11.763 25.950 1.00 94.75 260 SER A C 1
ATOM 1923 O O . SER A 1 260 ? -3.365 12.172 25.654 1.00 94.75 260 SER A O 1
ATOM 1925 N N . ASN A 1 261 ? -5.605 12.480 25.775 1.00 91.25 261 ASN A N 1
ATOM 1926 C CA . ASN A 1 261 ? -5.734 13.784 25.098 1.00 91.25 261 ASN A CA 1
ATOM 1927 C C . ASN A 1 261 ? -5.417 13.821 23.588 1.00 91.25 261 ASN A C 1
ATOM 1929 O O . ASN A 1 261 ? -5.556 14.875 22.985 1.00 91.25 261 ASN A O 1
ATOM 1933 N N . ASN A 1 262 ? -5.041 12.697 22.979 1.00 94.62 262 ASN A N 1
ATOM 1934 C CA . ASN A 1 262 ? -4.732 12.549 21.556 1.00 94.62 262 ASN A CA 1
ATOM 1935 C C . ASN A 1 262 ? -5.442 11.288 21.042 1.00 94.62 262 ASN A C 1
ATOM 1937 O O . ASN A 1 262 ? -4.815 10.243 20.839 1.00 94.62 262 ASN A O 1
ATOM 1941 N N . LEU A 1 263 ? -6.771 11.354 20.940 1.00 97.06 263 LEU A N 1
ATOM 1942 C CA . LEU A 1 263 ? -7.576 10.198 20.551 1.00 97.06 263 LEU A CA 1
ATOM 1943 C C . LEU A 1 263 ? -7.274 9.786 19.105 1.00 97.06 263 LEU A C 1
ATOM 1945 O O . LEU A 1 263 ? -7.052 10.631 18.238 1.00 97.06 263 LEU A O 1
ATOM 1949 N N . LEU A 1 264 ? -7.321 8.480 18.843 1.00 98.62 264 LEU A N 1
ATOM 1950 C CA . LEU A 1 264 ? -7.400 7.961 17.481 1.00 98.62 264 LEU A CA 1
ATOM 1951 C C . LEU A 1 264 ? -8.863 8.006 17.026 1.00 98.62 264 LEU A C 1
ATOM 1953 O O . LEU A 1 264 ? -9.702 7.264 17.544 1.00 98.62 264 LEU A O 1
ATOM 1957 N N . SER A 1 265 ? -9.167 8.857 16.050 1.00 98.69 265 SER A N 1
ATOM 1958 C CA . SER A 1 265 ? -10.499 8.943 15.450 1.00 98.69 265 SER A CA 1
ATOM 1959 C C . SER A 1 265 ? -10.719 7.804 14.454 1.00 98.69 265 SER A C 1
ATOM 1961 O O . SER A 1 265 ? -10.003 7.695 13.467 1.00 98.69 265 SER A O 1
ATOM 1963 N N . LEU A 1 266 ? -11.738 6.979 14.675 1.00 98.81 266 LEU A N 1
ATOM 1964 C CA . LEU A 1 266 ? -12.224 5.959 13.747 1.00 98.81 266 LEU A CA 1
ATOM 1965 C C . LEU A 1 266 ? -13.488 6.486 13.064 1.00 98.81 266 LEU A C 1
ATOM 1967 O O . LEU A 1 266 ? -14.466 6.823 13.745 1.00 98.81 266 LEU A O 1
ATOM 1971 N N . ARG A 1 267 ? -13.464 6.602 11.734 1.00 98.69 267 ARG A N 1
ATOM 1972 C CA . ARG A 1 267 ? -14.518 7.275 10.956 1.00 98.69 267 ARG A CA 1
ATOM 1973 C C . ARG A 1 267 ? -14.922 6.477 9.722 1.00 98.69 267 ARG A C 1
ATOM 1975 O O . ARG A 1 267 ? -14.085 5.834 9.097 1.00 98.69 267 ARG A O 1
ATOM 1982 N N . SER A 1 268 ? -16.187 6.600 9.331 1.00 98.56 268 SER A N 1
ATOM 1983 C CA . SER A 1 268 ? -16.629 6.242 7.980 1.00 98.56 268 SER A CA 1
ATOM 1984 C C . SER A 1 268 ? -16.130 7.265 6.955 1.00 98.56 268 SER A C 1
ATOM 1986 O O . SER A 1 268 ? -15.978 8.447 7.277 1.00 98.56 268 SER A O 1
ATOM 1988 N N . THR A 1 269 ? -15.926 6.841 5.709 1.00 97.31 269 THR A N 1
ATOM 1989 C CA . THR A 1 269 ? -15.698 7.756 4.578 1.00 97.31 269 THR A CA 1
ATOM 1990 C C . THR A 1 269 ? -16.974 8.450 4.095 1.00 97.31 269 THR A C 1
ATOM 1992 O O . THR A 1 269 ? -16.877 9.454 3.389 1.00 97.31 269 THR A O 1
ATOM 1995 N N . ALA A 1 270 ? -18.163 7.959 4.466 1.00 96.56 270 ALA A N 1
ATOM 1996 C CA . ALA A 1 270 ? -19.441 8.551 4.077 1.00 96.56 270 ALA A CA 1
ATOM 1997 C C . ALA A 1 270 ? -20.304 8.892 5.297 1.00 96.56 270 ALA A C 1
ATOM 1999 O O . ALA A 1 270 ? -20.500 8.090 6.208 1.00 96.56 270 ALA A O 1
ATOM 2000 N N . VAL A 1 271 ? -20.847 10.109 5.301 1.00 93.38 271 VAL A N 1
ATOM 2001 C CA . VAL A 1 271 ? -21.632 10.631 6.424 1.00 93.38 271 VAL A CA 1
ATOM 2002 C C . VAL A 1 271 ? -22.897 9.792 6.619 1.00 93.38 271 VAL A C 1
ATOM 2004 O O . VAL A 1 271 ? -23.635 9.555 5.662 1.00 93.38 271 VAL A O 1
ATOM 2007 N N . TYR A 1 272 ? -23.156 9.385 7.867 1.00 93.94 272 TYR A N 1
ATOM 2008 C CA . TYR A 1 272 ? -24.307 8.571 8.289 1.00 93.94 272 TYR A CA 1
ATOM 2009 C C . TYR A 1 272 ? -24.337 7.131 7.759 1.00 93.94 272 TYR A C 1
ATOM 2011 O O . TYR A 1 272 ? -25.274 6.398 8.072 1.00 93.94 272 TYR A O 1
ATOM 2019 N N . GLN A 1 273 ? -23.336 6.704 6.990 1.00 98.00 273 GLN A N 1
ATOM 2020 C CA . GLN A 1 273 ? -23.229 5.327 6.513 1.00 98.00 273 GLN A CA 1
ATOM 2021 C C . GLN A 1 273 ? -22.196 4.593 7.346 1.00 98.00 273 GLN A C 1
ATOM 2023 O O . GLN A 1 273 ? -21.073 5.076 7.509 1.00 98.00 273 GLN A O 1
ATOM 2028 N N . GLN A 1 274 ? -22.580 3.440 7.888 1.00 98.44 274 GLN A N 1
ATOM 2029 C CA . GLN A 1 274 ? -21.689 2.698 8.761 1.00 98.44 274 GLN A CA 1
ATOM 2030 C C . GLN A 1 274 ? -20.595 1.979 7.962 1.00 98.44 274 GLN A C 1
ATOM 2032 O O . GLN A 1 274 ? -20.842 1.435 6.889 1.00 98.44 274 GLN A O 1
ATOM 2037 N N . TRP A 1 275 ? -19.390 1.926 8.517 1.00 98.69 275 TRP A N 1
ATOM 2038 C CA . TRP A 1 275 ? -18.404 0.902 8.167 1.00 98.69 275 TRP A CA 1
ATOM 2039 C C . TRP A 1 275 ? -18.587 -0.306 9.089 1.00 98.69 275 TRP A C 1
ATOM 2041 O O . TRP A 1 275 ? -19.055 -0.158 10.220 1.00 98.69 275 TRP A O 1
ATOM 2051 N N . ALA A 1 276 ? -18.217 -1.504 8.639 1.00 98.81 276 ALA A N 1
ATOM 2052 C CA . ALA A 1 276 ? -18.368 -2.7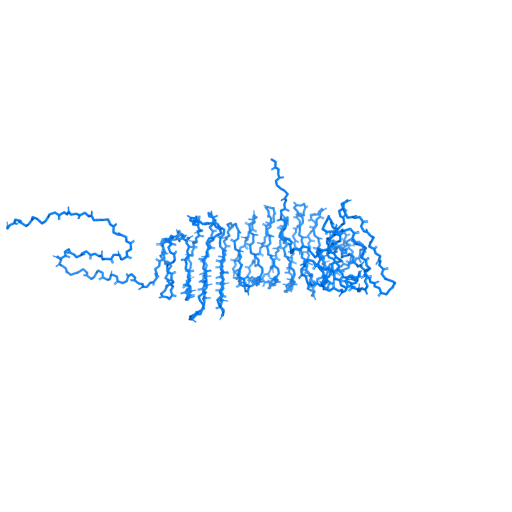26 9.423 1.00 98.81 276 ALA A CA 1
ATOM 2053 C C . ALA A 1 276 ? -17.023 -3.307 9.880 1.00 98.81 276 ALA A C 1
ATOM 2055 O O . ALA A 1 276 ? -16.023 -3.301 9.158 1.00 98.81 276 ALA A O 1
ATOM 2056 N N . ILE A 1 277 ? -17.008 -3.876 11.086 1.00 98.81 277 ILE A N 1
ATOM 2057 C CA . ILE A 1 277 ? -15.849 -4.576 11.643 1.00 98.81 277 ILE A CA 1
ATOM 2058 C C . ILE A 1 277 ? -16.264 -5.887 12.305 1.00 98.81 277 ILE A C 1
ATOM 2060 O O . ILE A 1 277 ? -17.295 -5.970 12.967 1.00 98.81 277 ILE A O 1
ATOM 2064 N N . ASN A 1 278 ? -15.454 -6.928 12.130 1.00 98.81 278 ASN A N 1
ATOM 2065 C CA . ASN A 1 278 ? -15.654 -8.239 12.741 1.00 98.81 278 ASN A CA 1
ATOM 2066 C C . ASN A 1 278 ? -14.351 -8.728 13.394 1.00 98.81 278 ASN A C 1
ATOM 2068 O O . ASN A 1 278 ? 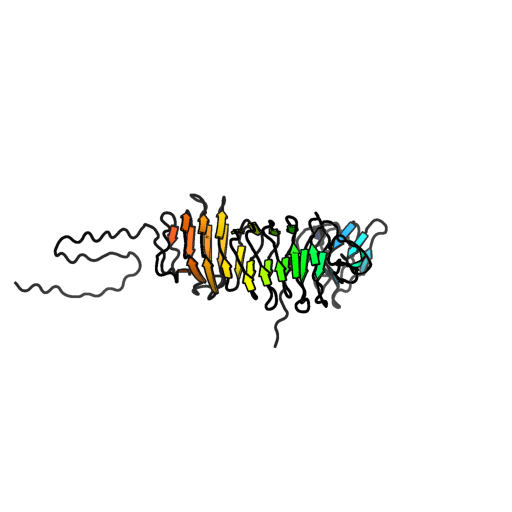-13.641 -9.556 12.814 1.00 98.81 278 ASN A O 1
ATOM 2072 N N . PRO A 1 279 ? -13.993 -8.213 14.582 1.00 98.56 279 PRO A N 1
ATOM 2073 C CA . PRO A 1 279 ? -12.890 -8.766 15.350 1.00 98.56 279 PRO A CA 1
ATOM 2074 C C . PRO A 1 279 ? -13.318 -10.098 15.973 1.00 98.56 279 PRO A C 1
ATOM 2076 O O . PRO A 1 279 ? -14.269 -10.136 16.755 1.00 98.56 279 PRO A O 1
ATOM 2079 N N . GLN A 1 280 ? -12.612 -11.177 15.643 1.00 98.31 280 GLN A N 1
ATOM 2080 C CA . GLN A 1 280 ? -12.898 -12.545 16.091 1.00 98.31 280 GLN A CA 1
ATOM 2081 C C . GLN A 1 280 ? -11.972 -13.013 17.223 1.00 98.31 280 GLN A C 1
ATOM 2083 O O . GLN A 1 280 ? -12.354 -13.895 17.989 1.00 98.31 280 GLN A O 1
ATOM 2088 N N . GLY A 1 281 ? -10.794 -12.399 17.358 1.00 97.50 281 GLY A N 1
ATOM 2089 C CA . GLY A 1 281 ? -9.825 -12.698 18.412 1.00 97.50 281 GLY A CA 1
ATOM 2090 C C . GLY A 1 281 ? -9.695 -11.592 19.468 1.00 97.50 281 GLY A C 1
ATOM 2091 O O . GLY A 1 281 ? -10.691 -11.005 19.906 1.00 97.50 281 GLY A O 1
ATOM 2092 N N . SER A 1 282 ? -8.468 -11.325 19.923 1.00 97.81 282 SER A N 1
ATOM 2093 C CA . SER A 1 282 ? -8.183 -10.318 20.948 1.00 97.81 282 SER A CA 1
ATOM 2094 C C . SER A 1 282 ? -8.413 -8.893 20.441 1.00 97.81 282 SER A C 1
ATOM 2096 O O . SER A 1 282 ? -8.206 -8.572 19.269 1.00 97.81 282 SER A O 1
ATOM 2098 N N . ARG A 1 283 ? -8.851 -8.027 21.358 1.00 97.62 283 ARG A N 1
ATOM 2099 C CA . ARG A 1 283 ? -9.172 -6.619 21.109 1.00 97.62 283 ARG A CA 1
ATOM 2100 C C . ARG A 1 283 ? -8.380 -5.776 22.101 1.00 97.62 283 ARG A C 1
ATOM 2102 O O . ARG A 1 283 ? -8.647 -5.845 23.297 1.00 97.62 283 ARG A O 1
ATOM 2109 N N . THR A 1 284 ? -7.418 -5.007 21.609 1.00 97.50 284 THR A N 1
ATOM 2110 C CA . THR A 1 284 ? -6.658 -4.037 22.406 1.00 97.50 284 THR A CA 1
ATOM 2111 C C . THR A 1 284 ? -7.026 -2.642 21.929 1.00 97.50 284 THR A C 1
ATOM 2113 O O . THR A 1 284 ? -6.508 -2.171 20.916 1.00 97.50 284 THR A O 1
ATOM 2116 N N . ILE A 1 285 ? -7.973 -2.021 22.624 1.00 97.88 285 ILE A N 1
ATOM 2117 C CA . ILE A 1 285 ? -8.679 -0.830 22.160 1.00 97.88 285 ILE A CA 1
ATOM 2118 C C . ILE A 1 285 ? -8.609 0.243 23.239 1.00 97.88 285 ILE A C 1
ATOM 2120 O O . ILE A 1 285 ? -9.189 0.075 24.309 1.00 97.88 285 ILE A O 1
ATOM 2124 N N . GLU A 1 286 ? -7.897 1.332 22.964 1.00 96.50 286 GLU A N 1
ATOM 2125 C CA . GLU A 1 286 ? -7.602 2.359 23.967 1.00 96.50 286 GLU A CA 1
ATOM 2126 C C . GLU A 1 286 ? -7.545 3.763 23.362 1.00 96.50 286 GLU A C 1
ATOM 2128 O O . GLU A 1 286 ? -7.011 3.950 22.271 1.00 96.50 286 GLU A O 1
ATOM 2133 N N . TYR A 1 287 ? -8.058 4.761 24.091 1.00 97.25 287 TYR A N 1
ATOM 2134 C CA . TYR A 1 287 ? -8.026 6.180 23.702 1.00 97.25 287 TYR A CA 1
ATOM 2135 C C . TYR A 1 287 ? -8.493 6.433 22.260 1.00 97.25 287 TYR A C 1
ATOM 2137 O O . TYR A 1 287 ? -7.761 6.983 21.434 1.00 97.25 287 TYR A O 1
ATOM 2145 N N . ILE A 1 288 ? -9.719 6.013 21.956 1.00 98.12 288 ILE A N 1
ATOM 2146 C CA . ILE A 1 288 ? -10.311 6.148 20.622 1.00 98.12 288 ILE A CA 1
ATOM 2147 C C . ILE A 1 288 ? -11.517 7.084 20.629 1.00 98.12 288 ILE A C 1
ATOM 2149 O O . ILE A 1 288 ? -12.153 7.308 21.654 1.00 98.12 288 ILE A O 1
ATOM 2153 N N . ASP A 1 289 ? -11.883 7.576 19.460 1.00 98.19 289 ASP A N 1
ATOM 2154 C CA . ASP A 1 289 ? -13.169 8.212 19.207 1.00 98.19 289 ASP A CA 1
ATOM 2155 C C . ASP A 1 289 ? -13.802 7.508 18.008 1.00 98.19 289 ASP A C 1
ATOM 2157 O O . ASP A 1 289 ? -13.202 7.465 16.939 1.00 98.19 289 ASP A O 1
ATOM 2161 N N . VAL A 1 290 ? -14.993 6.934 18.165 1.00 98.69 290 VAL A N 1
ATOM 2162 C CA . VAL A 1 290 ? -15.634 6.122 17.121 1.00 98.69 290 VAL A CA 1
ATOM 2163 C C . VAL A 1 290 ? -16.874 6.819 16.604 1.00 98.69 290 VAL A C 1
ATOM 2165 O O . VAL A 1 290 ? -17.683 7.323 17.382 1.00 98.69 290 VAL A O 1
ATOM 2168 N N . LYS A 1 291 ? -17.062 6.803 15.286 1.00 98.44 291 LYS A N 1
ATOM 2169 C CA . LYS A 1 291 ? -18.295 7.250 14.648 1.00 98.44 291 LYS A CA 1
ATOM 2170 C C . LYS A 1 291 ? -18.659 6.354 13.472 1.00 98.44 291 LYS A C 1
ATOM 2172 O O . LYS A 1 291 ? -17.768 5.915 12.738 1.00 98.44 291 LYS A O 1
ATOM 2177 N N . ASP A 1 292 ? -19.963 6.160 13.278 1.00 98.50 292 ASP A N 1
ATOM 2178 C CA . ASP A 1 292 ? -20.530 5.437 12.139 1.00 98.50 292 ASP A CA 1
ATOM 2179 C C . ASP A 1 292 ? -19.965 4.001 12.020 1.00 98.50 292 ASP A C 1
ATOM 2181 O O . ASP A 1 292 ? -19.626 3.551 10.934 1.00 98.50 292 ASP A O 1
ATOM 2185 N N . SER A 1 293 ? -19.808 3.274 13.133 1.00 98.69 293 SER A N 1
ATOM 2186 C CA . SER A 1 293 ? -19.228 1.920 13.150 1.00 98.69 293 SER A CA 1
ATOM 2187 C C . SER A 1 293 ? -20.245 0.831 13.480 1.00 98.69 293 SER A C 1
ATOM 2189 O O . SER A 1 293 ? -20.970 0.929 14.465 1.00 98.69 293 SER A O 1
ATOM 2191 N N . ASN A 1 294 ? -20.233 -0.273 12.740 1.00 98.62 294 ASN A N 1
ATOM 2192 C CA . ASN A 1 294 ? -21.017 -1.467 13.032 1.00 98.62 294 ASN A CA 1
ATOM 2193 C C . ASN A 1 294 ? -20.109 -2.666 13.344 1.00 98.62 294 ASN A C 1
ATOM 2195 O O . ASN A 1 294 ? -19.512 -3.266 12.448 1.00 98.62 294 ASN A O 1
ATOM 2199 N N . ASN A 1 295 ? -20.016 -3.054 14.614 1.00 98.56 295 ASN A N 1
ATOM 2200 C CA . ASN A 1 295 ? -19.422 -4.333 14.980 1.00 98.56 295 ASN A CA 1
ATOM 2201 C C . ASN A 1 295 ? -20.414 -5.468 14.694 1.00 98.56 295 ASN A C 1
ATOM 2203 O O . ASN A 1 295 ? -21.385 -5.658 15.425 1.00 98.56 295 ASN A O 1
ATOM 2207 N N . VAL A 1 296 ? -20.130 -6.253 13.656 1.00 98.44 296 VAL A N 1
ATOM 2208 C CA . VAL A 1 296 ? -20.969 -7.389 13.239 1.00 98.44 296 VAL A CA 1
ATOM 2209 C C . VAL A 1 296 ? -20.625 -8.687 13.978 1.00 98.44 296 VAL A C 1
ATOM 2211 O O . VAL A 1 296 ? -21.266 -9.715 13.759 1.00 98.44 296 VAL A O 1
ATOM 2214 N N . ASN A 1 297 ? -19.611 -8.674 14.851 1.00 97.75 297 ASN A N 1
ATOM 2215 C CA . ASN A 1 297 ? -19.342 -9.787 15.754 1.00 97.75 297 ASN A CA 1
ATOM 2216 C C . ASN A 1 297 ? -20.383 -9.822 16.885 1.00 97.75 297 ASN A C 1
ATOM 2218 O O . ASN A 1 297 ? -20.804 -8.784 17.388 1.00 97.75 297 ASN A O 1
ATOM 2222 N N . SER A 1 298 ? -20.755 -11.016 17.356 1.00 95.12 298 SER A N 1
ATOM 2223 C CA . SER A 1 298 ? -21.702 -11.157 18.473 1.00 95.12 298 SER A CA 1
ATOM 2224 C C . SER A 1 298 ? -21.157 -10.641 19.810 1.00 95.12 298 SER A C 1
ATOM 2226 O O . SER A 1 298 ? -21.927 -10.393 20.735 1.00 95.12 298 SER A O 1
ATOM 2228 N N . VAL A 1 299 ? -19.832 -10.531 19.945 1.00 94.94 299 VAL A N 1
ATOM 2229 C CA . VAL A 1 299 ? -19.167 -10.007 21.140 1.00 94.94 299 VAL A CA 1
ATOM 2230 C C . VAL A 1 299 ? -18.868 -8.527 20.937 1.00 94.94 299 VAL A C 1
ATOM 2232 O O . VAL A 1 299 ? -18.208 -8.148 19.968 1.00 94.94 299 VAL A O 1
ATOM 2235 N N . MET A 1 300 ? -19.323 -7.697 21.878 1.00 96.50 300 MET A N 1
ATOM 2236 C CA . MET A 1 300 ? -19.074 -6.255 21.849 1.00 96.50 300 MET A CA 1
ATOM 2237 C C . MET A 1 300 ? -17.577 -5.926 21.910 1.00 96.50 300 MET A C 1
ATOM 2239 O O . MET A 1 300 ? -16.803 -6.621 22.573 1.00 96.50 300 MET A O 1
ATOM 2243 N N . ILE A 1 301 ? -17.178 -4.831 21.262 1.00 97.62 301 ILE A N 1
ATOM 2244 C CA . ILE A 1 301 ? -15.817 -4.298 21.349 1.00 97.62 301 ILE A CA 1
ATOM 2245 C C . ILE A 1 301 ? -15.716 -3.411 22.598 1.00 97.62 301 ILE A C 1
ATOM 2247 O O . ILE A 1 301 ? -16.392 -2.382 22.656 1.00 97.62 301 ILE A O 1
ATOM 2251 N N . PRO A 1 302 ? -14.903 -3.778 23.607 1.00 96.44 302 PRO A N 1
ATOM 2252 C CA . PRO A 1 302 ? -14.667 -2.911 24.754 1.00 96.44 302 PRO A CA 1
ATOM 2253 C C . PRO A 1 302 ? -13.793 -1.723 24.339 1.00 96.44 302 PRO A C 1
ATOM 2255 O O . PRO A 1 302 ? -12.759 -1.916 23.711 1.00 96.44 302 PRO A O 1
ATOM 2258 N N . ALA A 1 303 ? -14.200 -0.513 24.709 1.00 95.88 303 ALA A N 1
ATOM 2259 C CA . ALA A 1 303 ? -13.490 0.742 24.480 1.00 95.88 303 ALA A CA 1
ATOM 2260 C C . ALA A 1 303 ? -13.605 1.645 25.732 1.00 95.88 303 ALA A C 1
ATOM 2262 O O . ALA A 1 303 ? -14.240 2.695 25.679 1.00 95.88 303 ALA A O 1
ATOM 2263 N N . PRO A 1 304 ? -13.038 1.240 26.886 1.00 91.88 304 PRO A N 1
ATOM 2264 C CA . PRO A 1 304 ? -13.265 1.898 28.182 1.00 91.88 304 PRO A CA 1
ATOM 2265 C C . PRO A 1 304 ? -12.764 3.349 28.263 1.00 91.88 304 PRO A C 1
ATOM 2267 O O . PRO A 1 304 ? -13.263 4.118 29.077 1.00 91.88 304 PRO A O 1
ATOM 2270 N N . HIS A 1 305 ? -11.805 3.734 27.418 1.00 93.50 305 HIS A N 1
ATOM 2271 C CA . HIS A 1 305 ? -11.351 5.120 27.242 1.00 93.50 305 HIS A CA 1
ATOM 2272 C C . HIS A 1 305 ? -11.733 5.656 25.854 1.00 93.50 305 HIS A C 1
ATOM 2274 O O . HIS A 1 305 ? -10.982 6.408 25.232 1.00 93.50 305 HIS A O 1
ATOM 2280 N N . GLY A 1 306 ? -12.869 5.189 25.333 1.00 95.38 306 GLY A N 1
ATOM 2281 C CA . GLY A 1 306 ? -13.403 5.572 24.038 1.00 95.38 306 GLY A CA 1
ATOM 2282 C C . GLY A 1 306 ? -14.468 6.665 24.138 1.00 95.38 306 GLY A C 1
ATOM 2283 O O . GLY A 1 306 ? -15.187 6.764 25.129 1.00 95.38 306 GLY A O 1
ATOM 2284 N N . THR A 1 307 ? -14.596 7.458 23.079 1.00 96.12 307 THR A N 1
ATOM 2285 C CA . THR A 1 307 ? -15.703 8.403 22.883 1.00 96.12 307 THR A CA 1
ATOM 2286 C C . THR A 1 307 ? -16.686 7.840 21.861 1.00 96.12 307 THR A C 1
ATOM 2288 O O . THR A 1 307 ? -16.276 7.410 20.781 1.00 96.12 307 THR A O 1
ATOM 2291 N N . ASP A 1 308 ? -17.977 7.856 22.199 1.00 96.62 308 ASP A N 1
ATOM 2292 C CA . ASP A 1 308 ? -19.065 7.534 21.274 1.00 96.62 308 ASP A CA 1
ATOM 2293 C C . ASP A 1 308 ? -19.523 8.802 20.538 1.00 96.62 308 ASP A C 1
ATOM 2295 O O . ASP A 1 308 ? -20.310 9.592 21.062 1.00 96.62 308 ASP A O 1
ATOM 2299 N N . SER A 1 309 ? -19.034 9.001 19.311 1.00 96.94 309 SER A N 1
ATOM 2300 C CA . SER A 1 309 ? -19.438 10.109 18.433 1.00 96.94 309 SER A CA 1
ATOM 2301 C C . SER A 1 309 ? -20.675 9.794 17.579 1.00 96.94 309 SER A C 1
ATOM 2303 O O . SER A 1 309 ? -20.915 10.467 16.569 1.00 96.94 309 SER A O 1
ATOM 2305 N N . LEU A 1 310 ? -21.501 8.843 18.039 1.00 95.75 310 LEU A N 1
ATOM 2306 C CA . LEU A 1 310 ? -22.797 8.420 17.500 1.00 95.75 310 LEU A CA 1
ATOM 2307 C C . LEU A 1 310 ? -22.733 7.440 16.318 1.00 95.75 310 LEU A C 1
ATOM 2309 O O . LEU A 1 310 ? -21.715 7.265 15.647 1.00 95.75 310 LEU A O 1
ATOM 2313 N N . ASN A 1 311 ? -23.891 6.820 16.057 1.00 96.88 311 ASN A N 1
ATOM 2314 C CA . ASN A 1 311 ? -24.120 5.824 15.003 1.00 96.88 311 ASN A CA 1
ATOM 2315 C C . ASN A 1 311 ? -23.190 4.600 15.105 1.00 96.88 311 ASN A C 1
ATOM 2317 O O . ASN A 1 311 ? -22.772 4.024 14.101 1.00 96.88 311 ASN A O 1
ATOM 2321 N N . ASN A 1 312 ? -22.869 4.201 16.337 1.00 97.81 312 ASN A N 1
ATOM 2322 C CA . ASN A 1 312 ? -22.051 3.034 16.629 1.00 97.81 312 ASN A CA 1
ATOM 2323 C C . ASN A 1 312 ? -22.923 1.863 17.104 1.00 97.81 312 ASN A C 1
ATOM 2325 O O . ASN A 1 312 ? -23.884 2.047 17.847 1.00 97.81 312 ASN A O 1
ATOM 2329 N N . THR A 1 313 ? -22.611 0.640 16.681 1.00 97.81 313 THR A N 1
ATOM 2330 C CA . THR A 1 313 ? -23.312 -0.592 17.075 1.00 97.81 313 THR A CA 1
ATOM 2331 C C . THR A 1 313 ? -22.304 -1.640 17.531 1.00 97.81 313 THR A C 1
ATOM 2333 O O . THR A 1 313 ? -21.270 -1.823 16.896 1.00 97.81 313 THR A O 1
ATOM 2336 N N . GLY A 1 314 ? -22.590 -2.326 18.643 1.00 96.88 314 GLY A N 1
ATOM 2337 C CA . GLY A 1 314 ? -21.740 -3.400 19.173 1.00 96.88 314 GLY A CA 1
ATOM 2338 C C . GLY A 1 314 ? -20.428 -2.928 19.821 1.00 96.88 314 GLY A C 1
ATOM 2339 O O . GLY A 1 314 ? -19.470 -3.701 19.883 1.00 96.88 314 GLY A O 1
ATOM 2340 N N . TRP A 1 315 ? -20.391 -1.689 20.318 1.00 97.12 315 TRP A N 1
ATOM 2341 C CA . TRP A 1 315 ? -19.294 -1.104 21.098 1.00 97.12 315 TRP A CA 1
ATOM 2342 C C . TRP A 1 315 ? -19.710 -0.913 22.562 1.00 97.12 315 TRP A C 1
ATOM 2344 O O . TRP A 1 315 ? -20.875 -0.654 22.843 1.00 97.12 315 TRP A O 1
ATOM 2354 N N . ASN A 1 316 ? -18.761 -1.032 23.492 1.00 95.06 316 ASN A N 1
ATOM 2355 C CA . ASN A 1 316 ? -18.956 -0.747 24.916 1.00 95.06 316 ASN A CA 1
ATOM 2356 C C . ASN A 1 316 ? -17.944 0.309 25.373 1.00 95.06 316 ASN A C 1
ATOM 2358 O O . ASN A 1 316 ? -16.778 -0.012 25.603 1.00 95.06 316 ASN A O 1
ATOM 2362 N N . PHE A 1 317 ? -18.401 1.546 25.553 1.00 93.12 317 PHE A N 1
ATOM 2363 C CA . PHE A 1 317 ? -17.556 2.692 25.902 1.00 93.12 317 PHE A CA 1
ATOM 2364 C C . PHE A 1 317 ? -17.308 2.863 27.411 1.00 93.12 317 PHE A C 1
ATOM 2366 O O . PHE A 1 317 ? -16.907 3.929 27.859 1.00 93.12 317 PHE A O 1
ATOM 2373 N N . GLY A 1 318 ? -17.596 1.848 28.234 1.00 78.44 318 GLY A N 1
ATOM 2374 C CA . GLY A 1 318 ? -17.369 1.894 29.687 1.00 78.44 318 GLY A CA 1
ATOM 2375 C C . GLY A 1 318 ? -18.361 2.762 30.475 1.00 78.44 318 GLY A C 1
ATOM 2376 O O . GLY A 1 318 ? -18.504 2.571 31.682 1.00 78.44 318 GLY A O 1
ATOM 2377 N N . ASN A 1 319 ? -19.108 3.637 29.799 1.00 63.75 319 ASN A N 1
ATOM 2378 C CA . ASN A 1 319 ? -20.114 4.515 30.401 1.00 63.75 319 ASN A CA 1
ATOM 2379 C C . ASN A 1 319 ? -21.455 3.800 30.682 1.00 63.75 319 ASN A C 1
ATOM 2381 O O . ASN A 1 319 ? -22.292 4.333 31.407 1.00 63.75 319 ASN A O 1
ATOM 2385 N N . ASP A 1 320 ? -21.625 2.560 30.203 1.00 51.19 320 ASP A N 1
ATOM 2386 C CA . ASP A 1 320 ? -22.856 1.762 30.334 1.00 51.19 320 ASP A CA 1
ATOM 2387 C C . ASP A 1 320 ? -22.856 0.793 31.528 1.00 51.19 320 ASP A C 1
ATOM 2389 O O . ASP A 1 320 ? -23.478 -0.271 31.496 1.00 51.19 320 ASP A O 1
ATOM 2393 N N . GLN A 1 321 ? -22.217 1.154 32.645 1.00 44.38 321 GLN A N 1
ATOM 2394 C CA . GLN A 1 321 ? -22.431 0.436 33.908 1.00 44.38 321 GLN A CA 1
ATOM 2395 C C . GLN A 1 321 ? -23.799 0.797 34.525 1.00 44.38 321 GLN A C 1
ATOM 2397 O O . GLN A 1 321 ? -23.885 1.213 35.678 1.00 44.38 321 GLN A O 1
ATOM 2402 N N . CYS A 1 322 ? -24.902 0.567 33.805 1.00 43.75 322 CYS A N 1
ATOM 2403 C CA . CYS A 1 322 ? -26.132 0.152 34.475 1.00 43.75 322 CYS A CA 1
ATOM 2404 C C . CYS A 1 322 ? -25.951 -1.319 34.863 1.00 43.75 322 CYS A C 1
ATOM 2406 O O . CYS A 1 322 ? -26.407 -2.234 34.179 1.00 43.75 322 CYS A O 1
ATOM 2408 N N . SER A 1 323 ? -25.253 -1.557 35.974 1.00 39.31 323 SER A N 1
ATOM 2409 C CA . SER A 1 323 ? -25.262 -2.858 36.630 1.00 39.31 323 SER A CA 1
ATOM 2410 C C . SER A 1 323 ? -26.666 -3.101 37.187 1.00 39.31 323 SER A C 1
ATOM 2412 O O . SER A 1 323 ? -27.024 -2.680 38.285 1.00 39.31 323 SER A O 1
ATOM 2414 N N . CYS A 1 324 ? -27.511 -3.786 36.420 1.00 40.03 324 CYS A N 1
ATOM 2415 C CA . CYS A 1 324 ? -28.738 -4.351 36.962 1.00 40.03 324 CYS A CA 1
ATOM 2416 C C . CYS A 1 324 ? -28.357 -5.524 37.878 1.00 40.03 324 CYS A C 1
ATOM 2418 O O . CYS A 1 324 ? -28.421 -6.685 37.480 1.00 40.03 324 CYS A O 1
ATOM 2420 N N . LEU A 1 325 ? -27.941 -5.239 39.116 1.00 39.44 325 LEU A N 1
ATOM 2421 C CA . LEU A 1 325 ? -27.958 -6.247 40.169 1.00 39.44 325 LEU A CA 1
ATOM 2422 C C . LEU A 1 325 ? -29.423 -6.611 40.405 1.00 39.44 325 LEU A C 1
ATOM 2424 O O . LEU A 1 325 ? -30.208 -5.817 40.922 1.00 39.44 325 LEU A O 1
ATOM 2428 N N . TRP A 1 326 ? -29.803 -7.810 39.969 1.00 34.84 326 TRP A N 1
ATOM 2429 C CA . TRP A 1 326 ? -31.136 -8.358 40.165 1.00 34.84 326 TRP A CA 1
ATOM 2430 C C . TRP A 1 326 ? -31.357 -8.587 41.663 1.00 34.84 326 TRP A C 1
ATOM 2432 O O . TRP A 1 326 ? -31.045 -9.647 42.199 1.00 34.84 326 TRP A O 1
ATOM 2442 N N . ASN A 1 327 ? -31.893 -7.586 42.359 1.00 41.22 327 ASN A N 1
ATOM 2443 C CA . ASN A 1 327 ? -32.435 -7.774 43.695 1.00 41.22 327 ASN A CA 1
ATOM 2444 C C . ASN A 1 327 ? -33.868 -7.241 43.746 1.00 41.22 327 ASN A C 1
ATOM 2446 O O . ASN A 1 327 ? -34.124 -6.069 43.988 1.00 41.22 327 ASN A O 1
ATOM 2450 N N . ARG A 1 328 ? -34.790 -8.166 43.451 1.00 49.12 328 ARG A N 1
ATOM 2451 C CA . ARG A 1 328 ? -36.214 -8.179 43.812 1.00 49.12 328 ARG A CA 1
ATOM 2452 C C . ARG A 1 328 ? -36.949 -6.827 43.744 1.00 49.12 328 ARG A C 1
ATOM 2454 O O . ARG A 1 328 ? -37.162 -6.173 44.756 1.00 49.12 328 ARG A O 1
ATOM 2461 N N . GLY A 1 329 ? -37.515 -6.542 42.570 1.00 48.53 329 GLY A N 1
ATOM 2462 C CA . GLY A 1 329 ? -38.891 -6.031 42.514 1.00 48.53 329 GLY A CA 1
ATOM 2463 C C . GLY A 1 329 ? -39.125 -4.520 42.550 1.00 48.53 329 GLY A C 1
ATOM 2464 O O . GLY A 1 329 ? -40.167 -4.110 43.049 1.00 48.53 329 GLY A O 1
ATOM 2465 N N . LEU A 1 330 ? -38.250 -3.690 41.978 1.00 41.56 330 LEU A N 1
ATOM 2466 C CA . LEU A 1 330 ? -38.563 -2.276 41.730 1.00 41.56 330 LEU A CA 1
ATOM 2467 C C . LEU A 1 330 ? -38.265 -1.897 40.276 1.00 41.56 330 LEU A C 1
ATOM 2469 O O . LEU A 1 330 ? -37.143 -2.038 39.799 1.00 41.56 330 LEU A O 1
ATOM 2473 N N . VAL A 1 331 ? -39.293 -1.415 39.573 1.00 46.94 331 VAL A N 1
ATOM 2474 C CA . VAL A 1 331 ? -39.156 -0.771 38.262 1.00 46.94 331 VAL A CA 1
ATOM 2475 C C . VAL A 1 331 ? -38.489 0.581 38.487 1.00 46.94 331 VAL A C 1
ATOM 2477 O O . VAL A 1 331 ? -39.102 1.475 39.063 1.00 46.94 331 VAL A O 1
ATOM 2480 N N . HIS A 1 332 ? -37.247 0.739 38.035 1.00 46.59 332 HIS A N 1
ATOM 2481 C CA . HIS A 1 332 ? -36.576 2.033 37.962 1.00 46.59 332 HIS A CA 1
ATOM 2482 C C . HIS A 1 332 ? -36.152 2.293 36.518 1.00 46.59 332 HIS A C 1
ATOM 2484 O O . HIS A 1 332 ? -35.518 1.465 35.871 1.00 46.59 332 HIS A O 1
ATOM 2490 N N . THR A 1 333 ? -36.560 3.450 36.008 1.00 40.28 333 THR A N 1
ATOM 2491 C CA . THR A 1 333 ? -36.241 3.958 34.674 1.00 40.28 333 THR A CA 1
ATOM 2492 C C . THR A 1 333 ? -34.735 4.154 34.515 1.00 40.28 333 THR A C 1
ATOM 2494 O O . THR A 1 333 ? -34.142 4.941 35.255 1.00 40.28 333 THR A O 1
ATOM 2497 N N . CYS A 1 334 ? -34.132 3.500 33.524 1.00 39.53 334 CYS A N 1
ATOM 2498 C CA . CYS A 1 334 ? -32.798 3.840 33.039 1.00 39.53 334 CYS A CA 1
ATOM 2499 C C . CYS A 1 334 ? -32.868 5.206 32.335 1.00 39.53 334 CYS A C 1
ATOM 2501 O O . CYS A 1 334 ? -33.657 5.380 31.406 1.00 39.53 334 CYS A O 1
ATOM 2503 N N . ARG A 1 335 ? -32.071 6.186 32.777 1.00 36.22 335 ARG A N 1
ATOM 2504 C CA . ARG A 1 335 ? -31.817 7.398 31.988 1.00 36.22 335 ARG A CA 1
ATOM 2505 C C . ARG A 1 335 ? -30.710 7.089 30.988 1.00 36.22 335 ARG A C 1
ATOM 2507 O O . ARG A 1 335 ? -29.559 6.956 31.380 1.00 36.22 335 ARG A O 1
ATOM 2514 N N . SER A 1 336 ? -31.069 6.997 29.714 1.00 43.31 336 SER A N 1
ATOM 2515 C CA . SER A 1 336 ? -30.170 7.350 28.620 1.00 43.31 336 SER A CA 1
ATOM 2516 C C . SER A 1 336 ? -30.317 8.856 28.408 1.00 43.31 336 SER A C 1
ATOM 2518 O O . SER A 1 336 ? -31.366 9.316 27.943 1.00 43.31 336 SER A O 1
ATOM 2520 N N . ASP A 1 337 ? -29.324 9.647 28.794 1.00 41.03 337 ASP A N 1
ATOM 2521 C CA . ASP A 1 337 ? -29.355 11.070 28.473 1.00 41.03 337 ASP A CA 1
ATOM 2522 C C . ASP A 1 337 ? -29.074 11.238 26.976 1.00 41.03 337 ASP A C 1
ATOM 2524 O O . ASP A 1 337 ? -27.945 11.079 26.523 1.00 41.03 337 ASP A O 1
ATOM 2528 N N . GLY A 1 338 ? -30.126 11.548 26.206 1.00 36.84 338 GLY A N 1
ATOM 2529 C CA . GLY A 1 338 ? -29.966 11.981 24.818 1.00 36.84 338 GLY A CA 1
ATOM 2530 C C . GLY A 1 338 ? -31.152 11.827 23.864 1.00 36.84 338 GLY A C 1
ATOM 2531 O O . GLY A 1 338 ? -30.934 11.359 22.759 1.00 36.84 338 GLY A O 1
ATOM 2532 N N . ILE A 1 339 ? -32.380 12.201 24.259 1.00 32.53 339 ILE A N 1
ATOM 2533 C CA . ILE A 1 339 ? -33.395 12.951 23.468 1.00 32.53 339 ILE A CA 1
ATOM 2534 C C . ILE A 1 339 ? -34.787 12.738 24.089 1.00 32.53 339 ILE A C 1
ATOM 2536 O O . ILE A 1 339 ? -35.296 11.630 24.228 1.00 32.53 339 ILE A O 1
ATOM 2540 N N . HIS A 1 340 ? -35.407 13.855 24.469 1.00 38.19 340 HIS A N 1
ATOM 2541 C CA . HIS A 1 340 ? -36.775 13.945 24.963 1.00 38.19 340 HIS A CA 1
ATOM 2542 C C . HIS A 1 340 ? -37.795 13.490 23.906 1.00 38.19 340 HIS A C 1
ATOM 2544 O O . HIS A 1 340 ? -37.934 14.128 22.866 1.00 38.19 340 HIS A O 1
ATOM 2550 N N . ALA A 1 341 ? -38.633 12.514 24.252 1.00 31.41 341 ALA A N 1
ATOM 2551 C CA . ALA A 1 341 ? -40.012 12.456 23.778 1.00 31.41 341 ALA A CA 1
ATOM 2552 C C . ALA A 1 341 ? -40.918 12.215 24.991 1.00 31.41 341 ALA A C 1
ATOM 2554 O O . ALA A 1 341 ? -40.956 11.134 25.574 1.00 31.41 341 ALA A O 1
ATOM 2555 N N . ALA A 1 342 ? -41.602 13.271 25.428 1.00 33.59 342 ALA A N 1
ATOM 2556 C CA . ALA A 1 342 ? -42.530 13.218 26.544 1.00 33.59 342 ALA A CA 1
ATOM 2557 C C . ALA A 1 342 ? -43.707 12.280 26.224 1.00 33.59 342 ALA A C 1
ATOM 2559 O O . ALA A 1 342 ? -44.519 12.582 25.354 1.00 33.59 342 ALA A O 1
ATOM 2560 N N . MET A 1 343 ? -43.866 11.199 26.989 1.00 30.67 343 MET A N 1
ATOM 2561 C CA . MET A 1 343 ? -45.163 10.543 27.149 1.00 30.67 343 MET A CA 1
ATOM 2562 C C . MET A 1 343 ? -45.611 10.663 28.605 1.00 30.67 343 MET A C 1
ATOM 2564 O O . MET A 1 343 ? -45.088 10.015 29.507 1.00 30.67 343 MET A O 1
ATOM 2568 N N . LYS A 1 344 ? -46.613 11.520 28.832 1.00 39.94 344 LYS A N 1
ATOM 2569 C CA . LYS A 1 344 ? -47.435 11.505 30.047 1.00 39.94 344 LYS A CA 1
ATOM 2570 C C . LYS A 1 344 ? -48.219 10.188 30.076 1.00 39.94 344 LYS A C 1
ATOM 2572 O O . LYS A 1 344 ? -49.172 10.037 29.319 1.00 39.94 344 LYS A O 1
ATOM 2577 N N . GLY A 1 345 ? -47.861 9.274 30.975 1.00 32.28 345 GLY A N 1
ATOM 2578 C CA . GLY A 1 345 ? -48.635 8.070 31.287 1.00 32.28 345 GLY A CA 1
ATOM 2579 C C . GLY A 1 345 ? -48.960 8.015 32.778 1.00 32.28 345 GLY A C 1
ATOM 2580 O O . GLY A 1 345 ? -48.060 7.975 33.606 1.00 32.28 345 GLY A O 1
ATOM 2581 N N . ARG A 1 346 ? -50.252 8.087 33.110 1.00 33.91 346 ARG A N 1
ATOM 2582 C CA . ARG A 1 346 ? -50.828 8.140 34.464 1.00 33.91 346 ARG A CA 1
ATOM 2583 C C . ARG A 1 346 ? -50.419 6.960 35.356 1.00 33.91 346 ARG A C 1
ATOM 2585 O O . ARG A 1 346 ? -50.508 5.810 34.945 1.00 33.91 346 ARG A O 1
ATOM 2592 N N . SER A 1 347 ? -50.134 7.280 36.618 1.00 36.47 347 SER A N 1
ATOM 2593 C CA . SER A 1 347 ? -50.191 6.365 37.764 1.00 36.47 347 SER A CA 1
ATOM 2594 C C . SER A 1 347 ? -51.595 5.768 37.919 1.00 36.47 347 SER A C 1
ATOM 2596 O O . SER A 1 347 ? -52.580 6.511 37.927 1.00 36.47 347 SER A O 1
ATOM 2598 N N . ILE A 1 348 ? -51.675 4.443 38.075 1.00 35.03 348 ILE A N 1
ATOM 2599 C CA . ILE A 1 348 ? -52.799 3.757 38.721 1.00 35.03 348 ILE A CA 1
ATOM 2600 C C . ILE A 1 348 ? -52.204 2.632 39.579 1.00 35.03 348 ILE A C 1
ATOM 2602 O O . ILE A 1 348 ? -51.922 1.548 39.079 1.00 35.03 348 ILE A O 1
ATOM 2606 N N . PHE A 1 349 ? -52.007 2.894 40.871 1.00 35.97 349 PHE A N 1
ATOM 2607 C CA . PHE A 1 349 ? -51.986 1.833 41.877 1.00 35.97 349 PHE A CA 1
ATOM 2608 C C . PHE A 1 349 ? -53.442 1.541 42.266 1.00 35.97 349 PHE A C 1
ATOM 2610 O O . PHE A 1 349 ? -54.197 2.465 42.572 1.00 35.97 349 PHE A O 1
ATOM 2617 N N . ARG A 1 350 ? -53.842 0.268 42.234 1.00 37.62 350 ARG A N 1
ATOM 2618 C CA . ARG A 1 350 ? -54.946 -0.249 43.051 1.00 37.62 350 ARG A CA 1
ATOM 2619 C C . ARG A 1 350 ? -54.337 -1.221 44.056 1.00 37.62 350 ARG A C 1
ATOM 2621 O O . ARG A 1 350 ? -53.450 -1.983 43.676 1.00 37.62 350 ARG A O 1
ATOM 2628 N N . GLU A 1 351 ? -54.786 -1.072 45.298 1.00 46.62 351 GLU A N 1
ATOM 2629 C CA . GLU A 1 351 ? -54.429 -1.859 46.487 1.00 46.62 351 GLU A CA 1
ATOM 2630 C C . GLU A 1 351 ? -54.620 -3.366 46.309 1.00 46.62 351 GLU A C 1
ATOM 2632 O O . GLU A 1 351 ? -55.556 -3.763 45.570 1.00 46.62 351 GLU A O 1
#

Sequence (351 aa):
MALPLFMCTAIPATWTGTGPDMLASTASNWVTMHTPGDGDTVLFNETSGKDCMWDFTVSLNALMVTSEYSGTITISPSASLILREFIKWSGGGTDSLASNPANWAGNKLPQSNDGVLFEGTDEDCIWDLEISPHFIRTGADYGGTITVLSPLSIPGNLTVDGGILLLSGRGLTVSGAILIGTKGTIQGGSSIIVLNGNWENRGTFHHGTSSVILNGSNQIISGNSSFYNLAKNASVEDSLYFEADTTQIIINNLTLQGKSNNLLSLRSTAVYQQWAINPQGSRTIEYIDVKDSNNVNSVMIPAPHGTDSLNNTGWNFGNDQCSCLWNRGLVHTCRSDGIHAAMKGRSIFRE